Protein AF-A0A6C9EEG1-F1 (afdb_monomer)

Mean predicted aligned error: 14.71 Å

Structure (mmCIF, N/CA/C/O backbone):
data_AF-A0A6C9EEG1-F1
#
_entry.id   AF-A0A6C9EEG1-F1
#
loop_
_atom_site.group_PDB
_atom_site.id
_atom_site.type_symbol
_atom_site.label_atom_id
_atom_site.label_alt_id
_atom_site.label_comp_id
_atom_site.label_asym_id
_atom_site.label_entity_id
_atom_site.label_seq_id
_atom_site.pdbx_PDB_ins_code
_atom_site.Cartn_x
_atom_site.Cartn_y
_atom_site.Cartn_z
_atom_site.occupancy
_atom_site.B_iso_or_equiv
_atom_site.auth_seq_id
_atom_site.auth_comp_id
_atom_site.auth_asym_id
_atom_site.auth_atom_id
_atom_site.pdbx_PDB_model_num
ATOM 1 N N . GLY A 1 1 ? 19.324 -24.627 -8.915 1.00 48.06 1 GLY A N 1
ATOM 2 C CA . GLY A 1 1 ? 18.856 -24.618 -10.309 1.00 48.06 1 GLY A CA 1
ATOM 3 C C . GLY A 1 1 ? 19.760 -23.690 -11.071 1.00 48.06 1 GLY A C 1
ATOM 4 O O . GLY A 1 1 ? 20.098 -22.649 -10.520 1.00 48.06 1 GLY A O 1
ATOM 5 N N . ASP A 1 2 ? 20.178 -24.080 -12.267 1.00 56.97 2 ASP A N 1
ATOM 6 C CA . ASP A 1 2 ? 21.086 -23.274 -13.081 1.00 56.97 2 ASP A CA 1
ATOM 7 C C . ASP A 1 2 ? 20.311 -22.112 -13.708 1.00 56.97 2 ASP A C 1
ATOM 9 O O . ASP A 1 2 ? 19.265 -22.310 -14.328 1.00 56.97 2 ASP A O 1
ATOM 13 N N . VAL A 1 3 ? 20.794 -20.886 -13.501 1.00 61.00 3 VAL A N 1
ATOM 14 C CA . VAL A 1 3 ? 20.185 -19.664 -14.040 1.00 61.00 3 VAL A CA 1
ATOM 15 C C . VAL A 1 3 ? 21.145 -19.066 -15.059 1.00 61.00 3 VAL A C 1
ATOM 17 O O . VAL A 1 3 ? 22.282 -18.742 -14.730 1.00 61.00 3 VAL A O 1
ATOM 20 N N . THR A 1 4 ? 20.682 -18.900 -16.297 1.00 67.94 4 THR A N 1
ATOM 21 C CA . THR A 1 4 ? 21.440 -18.191 -17.337 1.00 67.94 4 THR A CA 1
ATOM 22 C C . THR A 1 4 ? 21.240 -16.688 -17.174 1.00 67.94 4 THR A C 1
ATOM 24 O O . THR A 1 4 ? 20.105 -16.217 -17.110 1.00 67.94 4 THR A O 1
ATOM 27 N N . VAL A 1 5 ? 22.335 -15.927 -17.113 1.00 70.06 5 VAL A N 1
ATOM 28 C CA . VAL A 1 5 ? 22.313 -14.465 -16.948 1.00 70.06 5 VAL A CA 1
ATOM 29 C C . VAL A 1 5 ? 23.005 -13.766 -18.114 1.00 70.06 5 VAL A C 1
ATOM 31 O O . VAL A 1 5 ? 23.957 -14.287 -18.693 1.00 70.06 5 VAL A O 1
ATOM 34 N N . LEU A 1 6 ? 22.543 -12.559 -18.445 1.00 76.50 6 LEU A N 1
ATOM 35 C CA . LEU A 1 6 ? 23.230 -11.675 -19.386 1.00 76.50 6 LEU A CA 1
ATOM 36 C C . LEU A 1 6 ? 24.228 -10.805 -18.630 1.00 76.50 6 LEU A C 1
ATOM 38 O O . LEU A 1 6 ? 23.865 -10.150 -17.653 1.00 76.50 6 LEU A O 1
ATOM 42 N N . LYS A 1 7 ? 25.475 -10.763 -19.106 1.00 74.75 7 LYS A N 1
ATOM 43 C CA . LYS A 1 7 ? 26.508 -9.882 -18.559 1.00 74.75 7 LYS A CA 1
ATOM 44 C C . LYS A 1 7 ? 26.802 -8.745 -19.526 1.00 74.75 7 LYS A C 1
ATOM 46 O O . LYS A 1 7 ? 27.147 -8.984 -20.681 1.00 74.75 7 LYS A O 1
ATOM 51 N N . GLU A 1 8 ? 26.735 -7.514 -19.030 1.00 76.88 8 GLU A N 1
ATOM 52 C CA . GLU A 1 8 ? 27.229 -6.359 -19.775 1.00 76.88 8 GLU A CA 1
ATOM 53 C C . GLU A 1 8 ? 28.758 -6.429 -19.906 1.00 76.88 8 GLU A C 1
ATOM 55 O O . GLU A 1 8 ? 29.488 -6.604 -18.925 1.00 76.88 8 GLU A O 1
ATOM 60 N N . GLN A 1 9 ? 29.245 -6.261 -21.132 1.00 78.88 9 GLN A N 1
ATOM 61 C CA . GLN A 1 9 ? 30.650 -5.991 -21.395 1.00 78.88 9 GLN A CA 1
ATOM 62 C C . GLN A 1 9 ? 30.879 -4.488 -21.201 1.00 78.88 9 GLN A C 1
ATOM 64 O O . GLN A 1 9 ? 30.208 -3.674 -21.831 1.00 78.88 9 GLN A O 1
ATOM 69 N N . SER A 1 10 ? 31.802 -4.113 -20.315 1.00 78.38 10 SER A N 1
ATOM 70 C CA . SER A 1 10 ? 31.932 -2.726 -19.850 1.00 78.38 10 SER A CA 1
ATOM 71 C C . SER A 1 10 ? 32.273 -1.725 -20.959 1.00 78.38 10 SER A C 1
ATOM 73 O O . SER A 1 10 ? 31.684 -0.655 -21.009 1.00 78.38 10 SER A O 1
ATOM 75 N N . THR A 1 11 ? 33.196 -2.049 -21.862 1.00 82.31 11 THR A N 1
ATOM 76 C CA . THR A 1 11 ? 33.670 -1.146 -22.927 1.00 82.31 11 THR A CA 1
ATOM 77 C C . THR A 1 11 ? 32.598 -0.860 -23.987 1.00 82.31 11 THR A C 1
ATOM 79 O O . THR A 1 11 ? 32.262 0.292 -24.236 1.00 82.31 11 THR A O 1
ATOM 82 N N . LEU A 1 12 ? 32.043 -1.906 -24.596 1.00 84.06 12 LEU A N 1
ATOM 83 C CA . LEU A 1 12 ? 30.928 -1.897 -25.536 1.00 84.06 12 LEU A CA 1
ATOM 84 C C . LEU A 1 12 ? 29.688 -1.281 -24.890 1.00 84.06 12 LEU A C 1
ATOM 86 O O . LEU A 1 12 ? 29.019 -0.476 -25.526 1.00 84.06 12 LEU A O 1
ATOM 90 N N . GLY A 1 13 ? 29.420 -1.600 -23.622 1.00 81.44 13 GLY A N 1
ATOM 91 C CA . GLY A 1 13 ? 28.348 -1.003 -22.834 1.00 81.44 13 GLY A CA 1
ATOM 92 C C . GLY A 1 13 ? 28.481 0.516 -22.725 1.00 81.44 13 GLY A C 1
ATOM 93 O O . GLY A 1 13 ? 27.573 1.246 -23.121 1.00 81.44 13 GLY A O 1
ATOM 94 N N . THR A 1 14 ? 29.635 1.015 -22.281 1.00 83.12 14 THR A N 1
ATOM 95 C CA . THR A 1 14 ? 29.915 2.459 -22.182 1.00 83.12 14 THR A CA 1
ATOM 96 C C . THR A 1 14 ? 29.819 3.158 -23.543 1.00 83.12 14 THR A C 1
ATOM 98 O O . THR A 1 14 ? 29.138 4.176 -23.668 1.00 83.12 14 THR A O 1
ATOM 101 N N . LEU A 1 15 ? 30.405 2.572 -24.591 1.00 84.19 15 LEU A N 1
ATOM 102 C CA . LEU A 1 15 ? 30.367 3.132 -25.947 1.00 84.19 15 LEU A CA 1
ATOM 103 C C . LEU A 1 15 ? 28.948 3.138 -26.538 1.00 84.19 15 LEU A C 1
ATOM 105 O O . LEU A 1 15 ? 28.547 4.121 -27.158 1.00 84.19 15 LEU A O 1
ATOM 109 N N . SER A 1 16 ? 28.159 2.084 -26.300 1.00 79.56 16 SER A N 1
ATOM 110 C CA . SER A 1 16 ? 26.757 1.990 -26.741 1.00 79.56 16 SER A CA 1
ATOM 111 C C . SER A 1 16 ? 25.873 3.078 -26.132 1.00 79.56 16 SER A C 1
ATOM 113 O O . SER A 1 16 ? 24.968 3.592 -26.789 1.00 79.56 16 SER A O 1
ATOM 115 N N . LYS A 1 17 ? 26.188 3.483 -24.896 1.00 77.88 17 LYS A N 1
ATOM 116 C CA . LYS A 1 17 ? 25.533 4.572 -24.162 1.00 77.88 17 LYS A CA 1
ATOM 117 C C . LYS A 1 17 ? 26.011 5.961 -24.609 1.00 77.88 17 LYS A C 1
ATOM 119 O O . LYS A 1 17 ? 25.581 6.955 -24.032 1.00 77.88 17 LYS A O 1
ATOM 124 N N . GLY A 1 18 ? 26.893 6.041 -25.610 1.00 76.94 18 GLY A N 1
ATOM 125 C CA . GLY A 1 18 ? 27.447 7.295 -26.119 1.00 76.94 18 GLY A CA 1
ATOM 126 C C . GLY A 1 18 ? 28.472 7.939 -25.183 1.00 76.94 18 GLY A C 1
ATOM 127 O O . GLY A 1 18 ? 28.719 9.136 -25.283 1.00 76.94 18 GLY A O 1
ATOM 128 N N . GLN A 1 19 ? 29.061 7.171 -24.266 1.00 82.00 19 GLN A N 1
ATOM 129 C CA . GLN A 1 19 ? 30.043 7.665 -23.305 1.00 82.00 19 GLN A CA 1
ATOM 130 C C . GLN A 1 19 ? 31.458 7.278 -23.740 1.00 82.00 19 GLN A C 1
ATOM 132 O O . GLN A 1 19 ? 31.675 6.205 -24.307 1.00 82.00 19 GLN A O 1
ATOM 137 N N . ALA A 1 20 ? 32.428 8.149 -23.462 1.00 84.69 20 ALA A N 1
ATOM 138 C CA . ALA A 1 20 ? 33.836 7.803 -23.596 1.00 84.69 20 ALA A CA 1
ATOM 139 C C . ALA A 1 20 ? 34.237 6.815 -22.490 1.00 84.69 20 ALA A C 1
ATOM 141 O O . ALA A 1 20 ? 33.792 6.909 -21.346 1.00 84.69 20 ALA A O 1
ATOM 142 N N . THR A 1 21 ? 35.093 5.864 -22.835 1.00 86.12 21 THR A N 1
ATOM 143 C CA . THR A 1 21 ? 35.616 4.828 -21.940 1.00 86.12 21 THR A CA 1
ATOM 144 C C . THR A 1 21 ? 36.606 5.379 -20.912 1.00 86.12 21 THR A C 1
ATOM 146 O O . THR A 1 21 ? 36.809 4.759 -19.871 1.00 86.12 21 THR A O 1
ATOM 149 N N . SER A 1 22 ? 37.192 6.550 -21.180 1.00 83.81 22 SER A N 1
ATOM 150 C CA . SER A 1 22 ? 38.060 7.305 -20.274 1.00 83.81 22 SER A CA 1
ATOM 151 C C . SER A 1 22 ? 37.981 8.804 -20.584 1.00 83.81 22 SER A C 1
ATOM 153 O O . SER A 1 22 ? 37.707 9.191 -21.721 1.00 83.81 22 SER A O 1
ATOM 155 N N . THR A 1 23 ? 38.279 9.654 -19.598 1.00 79.31 23 THR A N 1
ATOM 156 C CA . THR A 1 23 ? 38.440 11.109 -19.782 1.00 79.31 23 THR A CA 1
ATOM 157 C C . THR A 1 23 ? 39.601 11.467 -20.708 1.00 79.31 23 THR A C 1
ATOM 159 O O . THR A 1 23 ? 39.582 12.524 -21.332 1.00 79.31 23 THR A O 1
ATOM 162 N N . ASP A 1 24 ? 40.580 10.570 -20.839 1.00 82.19 24 ASP A N 1
ATOM 163 C CA . ASP A 1 24 ? 41.767 10.768 -21.677 1.00 82.19 24 ASP A CA 1
ATOM 164 C C . ASP A 1 24 ? 41.563 10.277 -23.120 1.00 82.19 24 ASP A C 1
ATOM 166 O O . ASP A 1 24 ? 42.405 10.500 -23.992 1.00 82.19 24 ASP A O 1
ATOM 170 N N . ALA A 1 25 ? 40.438 9.611 -23.405 1.00 83.38 25 ALA A N 1
ATOM 171 C CA . ALA A 1 25 ? 40.124 9.079 -24.726 1.00 83.38 25 ALA A CA 1
ATOM 172 C C . ALA A 1 25 ? 39.606 10.191 -25.655 1.00 83.38 25 ALA A C 1
ATOM 174 O O . ALA A 1 25 ? 38.433 10.232 -26.017 1.00 83.38 25 ALA A O 1
ATOM 175 N N . GLN A 1 26 ? 40.494 11.101 -26.067 1.00 79.31 26 GLN A N 1
ATOM 176 C CA . GLN A 1 26 ? 40.147 12.275 -26.883 1.00 79.31 26 GLN A CA 1
ATOM 177 C C . GLN A 1 26 ? 39.413 11.916 -28.183 1.00 79.31 26 GLN A C 1
ATOM 179 O O . GLN A 1 26 ? 38.508 12.639 -28.596 1.00 79.31 26 GLN A O 1
ATOM 184 N N . ALA A 1 27 ? 39.742 10.778 -28.801 1.00 81.25 27 ALA A N 1
ATOM 185 C CA . ALA A 1 27 ? 39.050 10.291 -29.993 1.00 81.25 27 ALA A CA 1
ATOM 186 C C . ALA A 1 27 ? 37.565 9.969 -29.720 1.00 81.25 27 ALA A C 1
ATOM 188 O O . ALA A 1 27 ? 36.721 10.182 -30.582 1.00 81.25 27 ALA A O 1
ATOM 189 N N . GLU A 1 28 ? 37.221 9.539 -28.505 1.00 88.44 28 GLU A N 1
ATOM 190 C CA . GLU A 1 28 ? 35.863 9.156 -28.090 1.00 88.44 28 GLU A CA 1
ATOM 191 C C . GLU A 1 28 ? 35.005 10.365 -27.655 1.00 88.44 28 GLU A C 1
ATOM 193 O O . GLU A 1 28 ? 33.835 10.217 -27.295 1.00 88.44 28 GLU A O 1
ATOM 198 N N . SER A 1 29 ? 35.549 11.586 -27.732 1.00 82.81 29 SER A N 1
ATOM 199 C CA . SER A 1 29 ? 34.781 12.821 -27.512 1.00 82.81 29 SER A CA 1
ATOM 200 C C . SER A 1 29 ? 33.780 13.113 -28.639 1.00 82.81 29 SER A C 1
ATOM 202 O O . SER A 1 29 ? 32.790 13.807 -28.420 1.00 82.81 29 SER A O 1
ATOM 204 N N . SER A 1 30 ? 34.002 12.541 -29.826 1.00 87.75 30 SER A N 1
ATOM 205 C CA . SER A 1 30 ? 33.125 12.673 -30.994 1.00 87.75 30 SER A CA 1
ATOM 206 C C . SER A 1 30 ? 32.317 11.402 -31.250 1.00 87.75 30 SER A C 1
ATOM 208 O O . SER A 1 30 ? 32.790 10.295 -30.988 1.00 87.75 30 SER A O 1
ATOM 210 N N . ASP A 1 31 ? 31.124 11.551 -31.824 1.00 86.25 31 ASP A N 1
ATOM 211 C CA . ASP A 1 31 ? 30.255 10.436 -32.227 1.00 86.25 31 ASP A CA 1
ATOM 212 C C . ASP A 1 31 ? 30.987 9.477 -33.173 1.00 86.25 31 ASP A C 1
ATOM 214 O O . ASP A 1 31 ? 31.052 8.274 -32.922 1.00 86.25 31 ASP A O 1
ATOM 218 N N . ALA A 1 32 ? 31.634 10.020 -34.207 1.00 87.00 32 ALA A N 1
ATOM 219 C CA . ALA A 1 32 ? 32.394 9.238 -35.178 1.00 87.00 32 ALA A CA 1
ATOM 220 C C . ALA A 1 32 ? 33.520 8.424 -34.521 1.00 87.00 32 ALA A C 1
ATOM 222 O O . ALA A 1 32 ? 33.725 7.255 -34.850 1.00 87.00 32 ALA A O 1
ATOM 223 N N . GLY A 1 33 ? 34.235 9.013 -33.560 1.00 88.25 33 GLY A N 1
ATOM 224 C CA . GLY A 1 33 ? 35.294 8.305 -32.852 1.00 88.25 33 GLY A CA 1
ATOM 225 C C . GLY A 1 33 ? 34.772 7.258 -31.866 1.00 88.25 33 GLY A C 1
ATOM 226 O O . GLY A 1 33 ? 35.360 6.179 -31.775 1.00 88.25 33 GLY A O 1
ATOM 227 N N . ARG A 1 34 ? 33.629 7.497 -31.203 1.00 90.44 34 ARG A N 1
ATOM 228 C CA . ARG A 1 34 ? 32.952 6.457 -30.403 1.00 90.44 34 ARG A CA 1
ATOM 229 C C . ARG A 1 34 ? 32.477 5.298 -31.267 1.00 90.44 34 ARG A C 1
ATOM 231 O O . ARG A 1 34 ? 32.647 4.148 -30.869 1.00 90.44 34 ARG A O 1
ATOM 238 N N . LEU A 1 35 ? 31.932 5.579 -32.449 1.00 89.94 35 LEU A N 1
ATOM 239 C CA . LEU A 1 35 ? 31.487 4.555 -33.392 1.00 89.94 35 LEU A CA 1
ATOM 240 C C . LEU A 1 35 ? 32.670 3.721 -33.890 1.00 89.94 35 LEU A C 1
ATOM 242 O O . LEU A 1 35 ? 32.630 2.494 -33.821 1.00 89.94 35 LEU A O 1
ATOM 246 N N . ALA A 1 36 ? 33.757 4.373 -34.309 1.00 89.62 36 ALA A N 1
ATOM 247 C CA . ALA A 1 36 ? 34.977 3.691 -34.731 1.00 89.62 36 ALA A CA 1
ATOM 248 C C . ALA A 1 36 ? 35.542 2.802 -33.613 1.00 89.62 36 ALA A C 1
ATOM 250 O O . ALA A 1 36 ? 35.925 1.656 -33.858 1.00 89.62 36 ALA A O 1
ATOM 251 N N . ARG A 1 37 ? 35.539 3.293 -32.368 1.00 91.12 37 ARG A N 1
ATOM 252 C CA . ARG A 1 37 ? 35.958 2.511 -31.203 1.00 91.12 37 ARG A CA 1
ATOM 253 C C . ARG A 1 37 ? 35.038 1.320 -30.944 1.00 91.12 37 ARG A C 1
ATOM 255 O O . ARG A 1 37 ? 35.542 0.233 -30.675 1.00 91.12 37 ARG A O 1
ATOM 262 N N . LEU A 1 38 ? 33.722 1.507 -31.031 1.00 89.75 38 LEU A N 1
ATOM 263 C CA . LEU A 1 38 ? 32.724 0.453 -30.835 1.00 89.75 38 LEU A CA 1
ATOM 264 C C . LEU A 1 38 ? 32.914 -0.676 -31.856 1.00 89.75 38 LEU A C 1
ATOM 266 O O . LEU A 1 38 ? 33.016 -1.845 -31.480 1.00 89.75 38 LEU A O 1
ATOM 270 N N . VAL A 1 39 ? 33.039 -0.317 -33.134 1.00 90.31 39 VAL A N 1
ATOM 271 C CA . VAL A 1 39 ? 33.289 -1.249 -34.241 1.00 90.31 39 VAL A CA 1
ATOM 272 C C . VAL A 1 39 ? 34.624 -1.974 -34.041 1.00 90.31 39 VAL A C 1
ATOM 274 O O . VAL A 1 39 ? 34.662 -3.204 -34.096 1.00 90.31 39 VAL A O 1
ATOM 277 N N . ALA A 1 40 ? 35.701 -1.258 -33.705 1.00 89.19 40 ALA A N 1
ATOM 278 C CA . ALA A 1 40 ? 37.008 -1.861 -33.433 1.00 89.19 40 ALA A CA 1
ATOM 279 C C . ALA A 1 40 ? 36.983 -2.823 -32.233 1.00 89.19 40 ALA A C 1
ATOM 281 O O . ALA A 1 40 ? 37.564 -3.906 -32.289 1.00 89.19 40 ALA A O 1
ATOM 282 N N . GLN A 1 41 ? 36.280 -2.461 -31.157 1.00 89.19 41 GLN A N 1
ATOM 283 C CA . GLN A 1 41 ? 36.145 -3.318 -29.983 1.00 89.19 41 GLN A CA 1
ATOM 284 C C . GLN A 1 41 ? 35.347 -4.586 -30.312 1.00 89.19 41 GLN A C 1
ATOM 286 O O . GLN A 1 41 ? 35.714 -5.664 -29.850 1.00 89.19 41 GLN A O 1
ATOM 291 N N . SER A 1 42 ? 34.302 -4.490 -31.143 1.00 87.31 42 SER A N 1
ATOM 292 C CA . SER A 1 42 ? 33.559 -5.664 -31.623 1.00 87.31 42 SER A CA 1
ATOM 293 C C . SER A 1 42 ? 34.443 -6.616 -32.446 1.00 87.31 42 SER A C 1
ATOM 295 O O . SER A 1 42 ? 34.364 -7.831 -32.274 1.00 87.31 42 SER A O 1
ATOM 297 N N . ALA A 1 43 ? 35.349 -6.072 -33.269 1.00 87.06 43 ALA A N 1
ATOM 298 C CA . ALA A 1 43 ? 36.307 -6.857 -34.047 1.00 87.06 43 ALA A CA 1
ATOM 299 C C . ALA A 1 43 ? 37.326 -7.561 -33.141 1.00 87.06 43 ALA A C 1
ATOM 301 O O . ALA A 1 43 ? 37.607 -8.745 -33.313 1.00 87.06 43 ALA A O 1
ATOM 302 N N . PHE A 1 44 ? 37.836 -6.853 -32.131 1.00 85.94 44 PHE A N 1
ATOM 303 C CA . PHE A 1 44 ? 38.737 -7.426 -31.134 1.00 85.94 44 PHE A CA 1
ATOM 304 C C . PHE A 1 44 ? 38.085 -8.606 -30.394 1.00 85.94 44 PHE A C 1
ATOM 306 O O . PHE A 1 44 ? 38.712 -9.650 -30.224 1.00 85.94 44 PHE A O 1
ATOM 313 N N . TYR A 1 45 ? 36.797 -8.487 -30.055 1.00 79.06 45 TYR A N 1
ATOM 314 C CA . TYR A 1 45 ? 36.025 -9.566 -29.430 1.00 79.06 45 TYR A CA 1
ATOM 315 C C . TYR A 1 45 ? 35.956 -10.850 -30.261 1.00 79.06 45 TYR A C 1
ATOM 317 O O . TYR A 1 45 ? 35.939 -11.940 -29.680 1.00 79.06 45 TYR A O 1
ATOM 325 N N . GLN A 1 46 ? 35.934 -10.725 -31.590 1.00 78.94 46 GLN A N 1
ATOM 326 C CA . GLN A 1 46 ? 36.011 -11.857 -32.510 1.00 78.94 46 GLN A CA 1
ATOM 327 C C . GLN A 1 46 ? 37.437 -12.428 -32.587 1.00 78.94 46 GLN A C 1
ATOM 329 O O . GLN A 1 46 ? 37.618 -13.643 -32.636 1.00 78.94 46 GLN A O 1
ATOM 334 N N . MET A 1 47 ? 38.458 -11.565 -32.579 1.00 81.69 47 MET A N 1
ATOM 335 C CA . MET A 1 47 ? 39.863 -11.975 -32.708 1.00 81.69 47 MET A CA 1
ATOM 336 C C . MET A 1 47 ? 40.403 -12.722 -31.484 1.00 81.69 47 MET A C 1
ATOM 338 O O . MET A 1 47 ? 41.261 -13.586 -31.642 1.00 81.69 47 MET A O 1
ATOM 342 N N . GLU A 1 48 ? 39.914 -12.430 -30.276 1.00 79.06 48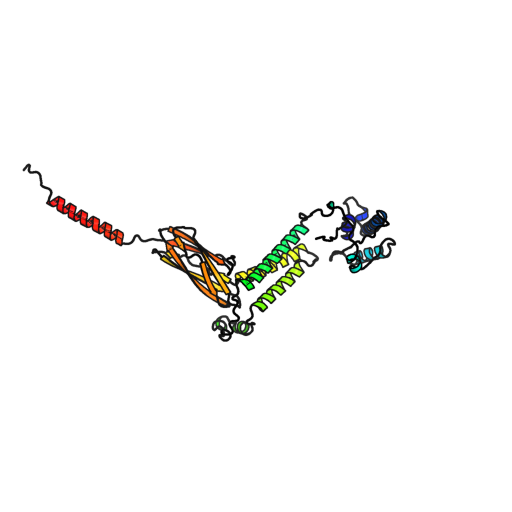 GLU A N 1
ATOM 343 C CA . GLU A 1 48 ? 40.376 -13.110 -29.056 1.00 79.06 48 GLU A CA 1
ATOM 344 C C . GLU A 1 48 ? 40.066 -14.616 -29.043 1.00 79.06 48 GLU A C 1
ATOM 346 O O . GLU A 1 48 ? 40.815 -15.391 -28.449 1.00 79.06 48 GLU A O 1
ATOM 351 N N . GLN A 1 49 ? 38.963 -15.044 -29.668 1.00 71.31 49 GLN A N 1
ATOM 352 C CA . GLN A 1 49 ? 38.548 -16.451 -29.729 1.00 71.31 49 GLN A CA 1
ATOM 353 C C . GLN A 1 49 ? 37.794 -16.749 -31.039 1.00 71.31 49 GLN A C 1
ATOM 355 O O . GLN A 1 49 ? 36.572 -16.899 -31.027 1.00 71.31 49 GLN A O 1
ATOM 360 N N . PRO A 1 50 ? 38.504 -16.892 -32.171 1.00 71.00 50 PRO A N 1
ATOM 361 C CA . PRO A 1 50 ? 37.886 -16.974 -33.499 1.00 71.00 50 PRO A CA 1
ATOM 362 C C . PRO A 1 50 ? 37.026 -18.229 -33.726 1.00 71.00 50 PRO A C 1
ATOM 364 O O . PRO A 1 50 ? 36.236 -18.261 -34.666 1.00 71.00 50 PRO A O 1
ATOM 367 N N . TYR A 1 51 ? 37.163 -19.254 -32.879 1.00 74.06 51 TYR A N 1
ATOM 368 C CA . TYR A 1 51 ? 36.442 -20.528 -32.991 1.00 74.06 51 TYR A CA 1
ATOM 369 C C . TYR A 1 51 ? 35.270 -20.670 -32.010 1.00 74.06 51 TYR A C 1
ATOM 371 O O . TYR A 1 51 ? 34.640 -21.724 -31.965 1.00 74.06 51 TYR A O 1
ATOM 379 N N . THR A 1 52 ? 34.969 -19.628 -31.230 1.00 73.81 52 THR A N 1
ATOM 380 C CA . THR A 1 52 ? 33.867 -19.638 -30.265 1.00 73.81 52 THR A CA 1
ATOM 381 C C . THR A 1 52 ? 32.750 -18.722 -30.747 1.00 73.81 52 THR A C 1
ATOM 383 O O . THR A 1 52 ? 32.946 -17.516 -30.880 1.00 73.81 52 THR A O 1
ATOM 386 N N . SER A 1 53 ? 31.548 -19.264 -30.954 1.00 75.06 53 SER A N 1
ATOM 387 C CA . SER A 1 53 ? 30.365 -18.445 -31.230 1.00 75.06 53 SER A CA 1
ATOM 388 C C . SER A 1 53 ? 29.967 -17.651 -29.985 1.00 75.06 53 SER A C 1
ATOM 390 O O . SER A 1 53 ? 29.676 -18.226 -28.937 1.00 75.06 53 SER A O 1
ATOM 392 N N . ARG A 1 54 ? 29.952 -16.319 -30.096 1.00 79.50 54 ARG A N 1
ATOM 393 C CA . ARG A 1 54 ? 29.561 -15.398 -29.023 1.00 79.50 54 ARG A CA 1
ATOM 394 C C . ARG A 1 54 ? 28.360 -14.580 -29.470 1.00 79.50 54 ARG A C 1
ATOM 396 O O . ARG A 1 54 ? 28.375 -13.990 -30.546 1.00 79.50 54 ARG A O 1
ATOM 403 N N . TYR A 1 55 ? 27.343 -14.519 -28.620 1.00 84.25 55 TYR A N 1
ATOM 404 C CA . TYR A 1 55 ? 26.151 -13.712 -28.857 1.00 84.25 55 TYR A CA 1
ATOM 405 C C . TYR A 1 55 ? 26.232 -12.444 -28.010 1.00 84.25 55 TYR A C 1
ATOM 407 O O . TYR A 1 55 ? 26.404 -12.514 -26.793 1.00 84.25 55 TYR A O 1
ATOM 415 N N . LEU A 1 56 ? 26.125 -11.285 -28.659 1.00 82.94 56 LEU A N 1
ATOM 416 C CA . LEU A 1 56 ? 26.102 -9.981 -28.004 1.00 82.94 56 LEU A CA 1
ATOM 417 C C . LEU A 1 56 ? 24.703 -9.383 -28.141 1.00 82.94 56 LEU A C 1
ATOM 419 O O . LEU A 1 56 ? 24.188 -9.257 -29.249 1.00 82.94 56 LEU A O 1
ATOM 423 N N . LEU A 1 57 ? 24.109 -8.984 -27.015 1.00 86.31 57 LEU A N 1
ATOM 424 C CA . LEU A 1 57 ? 22.897 -8.170 -27.006 1.00 86.31 57 LEU A CA 1
ATOM 425 C C . LEU A 1 57 ? 23.286 -6.707 -26.823 1.00 86.31 57 LEU A C 1
ATOM 427 O O . LEU A 1 57 ? 23.775 -6.323 -25.760 1.00 86.31 57 LEU A O 1
ATOM 431 N N . MET A 1 58 ? 23.036 -5.888 -27.841 1.00 84.81 58 MET A N 1
ATOM 432 C CA . MET A 1 58 ? 23.122 -4.437 -27.725 1.00 84.81 58 MET A CA 1
ATOM 433 C C . MET A 1 58 ? 21.728 -3.872 -27.459 1.00 84.81 58 MET A C 1
ATOM 435 O O . MET A 1 58 ? 20.765 -4.232 -28.132 1.00 84.81 58 MET A O 1
ATOM 439 N N . THR A 1 59 ? 21.619 -2.980 -26.478 1.00 82.88 59 THR A N 1
ATOM 440 C CA . THR A 1 59 ? 20.381 -2.243 -26.202 1.00 82.88 59 THR A CA 1
ATOM 441 C C . THR A 1 59 ? 20.672 -0.752 -26.251 1.00 82.88 59 THR A C 1
ATOM 443 O O . THR A 1 59 ? 21.717 -0.305 -25.781 1.00 82.88 59 THR A O 1
ATOM 446 N N . PHE A 1 60 ? 19.753 0.015 -26.831 1.00 79.81 60 PHE A N 1
ATOM 447 C CA . PHE A 1 60 ? 19.820 1.472 -26.838 1.00 79.81 60 PHE A CA 1
ATOM 448 C C . PHE A 1 60 ? 18.918 2.037 -25.742 1.00 79.81 60 PHE A C 1
ATOM 450 O O . PHE A 1 60 ? 17.888 1.450 -25.397 1.00 79.81 60 PHE A O 1
ATOM 457 N N . SER A 1 61 ? 19.294 3.191 -25.190 1.00 73.12 61 SER A N 1
ATOM 458 C CA . SER A 1 61 ? 18.403 3.924 -24.292 1.00 73.12 61 SER A CA 1
ATOM 459 C C . SER A 1 61 ? 17.218 4.475 -25.086 1.00 73.12 61 SER A C 1
ATOM 461 O O . SER A 1 61 ? 17.351 4.821 -26.257 1.00 73.12 61 SER A O 1
ATOM 463 N N . ARG A 1 62 ? 16.063 4.661 -24.435 1.00 69.75 62 ARG A N 1
ATOM 464 C CA . ARG A 1 62 ? 14.926 5.376 -25.049 1.00 69.75 62 ARG A CA 1
ATOM 465 C C . ARG A 1 62 ? 15.242 6.831 -25.392 1.00 69.75 62 ARG A C 1
ATOM 467 O O . ARG A 1 62 ? 14.520 7.447 -26.163 1.00 69.75 62 ARG A O 1
ATOM 474 N N . THR A 1 63 ? 16.284 7.379 -24.777 1.00 72.00 63 THR A N 1
ATOM 475 C CA . THR A 1 63 ? 16.765 8.746 -24.997 1.00 72.00 63 THR A CA 1
ATOM 476 C C . THR A 1 63 ? 17.859 8.825 -26.059 1.00 72.00 63 THR A C 1
ATOM 478 O O . THR A 1 63 ? 18.362 9.913 -26.312 1.00 72.00 63 THR A O 1
ATOM 481 N N . THR A 1 64 ? 18.286 7.694 -26.627 1.00 80.44 64 THR A N 1
ATOM 482 C CA . THR A 1 64 ? 19.311 7.669 -27.671 1.00 80.44 64 THR A CA 1
ATOM 483 C C . THR A 1 64 ? 18.750 8.264 -28.963 1.00 80.44 64 THR A C 1
ATOM 485 O O . THR A 1 64 ? 17.642 7.923 -29.374 1.00 80.44 64 THR A O 1
ATOM 488 N N . GLU A 1 65 ? 19.512 9.147 -29.609 1.00 84.00 65 GLU A N 1
ATOM 489 C CA . GLU A 1 65 ? 19.093 9.772 -30.864 1.00 84.00 65 GLU A CA 1
ATOM 490 C C . GLU A 1 65 ? 18.948 8.739 -31.989 1.00 84.00 65 GLU A C 1
ATOM 492 O O . GLU A 1 65 ? 19.802 7.869 -32.167 1.00 84.00 65 GLU A O 1
ATOM 497 N N . ALA A 1 66 ? 17.883 8.859 -32.787 1.00 87.12 66 ALA A N 1
ATOM 498 C CA . ALA A 1 66 ? 17.635 7.955 -33.910 1.00 87.12 66 ALA A CA 1
ATOM 499 C C . ALA A 1 66 ? 18.776 7.982 -34.946 1.00 87.12 66 ALA A C 1
ATOM 501 O O . ALA A 1 66 ? 19.135 6.943 -35.488 1.00 87.12 66 ALA A O 1
ATOM 502 N N . SER A 1 67 ? 19.389 9.151 -35.158 1.00 87.31 67 SER A N 1
ATOM 503 C CA . SER A 1 67 ? 20.568 9.351 -36.014 1.00 87.31 67 SER A CA 1
ATOM 504 C C . SER A 1 67 ? 21.782 8.541 -35.553 1.00 87.31 67 SER A C 1
ATOM 506 O O . SER A 1 67 ? 22.531 8.026 -36.380 1.00 87.31 67 SER A O 1
ATOM 508 N N . TRP A 1 68 ? 21.991 8.422 -34.241 1.00 85.69 68 TRP A N 1
ATOM 509 C CA . TRP A 1 68 ? 23.070 7.619 -33.670 1.00 85.69 68 TRP A CA 1
ATOM 510 C C . TRP A 1 68 ? 22.795 6.123 -33.825 1.00 85.69 68 TRP A C 1
ATOM 512 O O . TRP A 1 68 ? 23.691 5.366 -34.196 1.00 85.69 68 TRP A O 1
ATOM 522 N N . ILE A 1 69 ? 21.550 5.698 -33.583 1.00 88.44 69 ILE A N 1
ATOM 523 C CA . ILE A 1 69 ? 21.133 4.300 -33.769 1.00 88.44 69 ILE A CA 1
ATOM 524 C C . ILE A 1 69 ? 21.364 3.876 -35.222 1.00 88.44 69 ILE A C 1
ATOM 526 O O . ILE A 1 69 ? 21.967 2.833 -35.460 1.00 88.44 69 ILE A O 1
ATOM 530 N N . ASP A 1 70 ? 20.949 4.704 -36.179 1.00 89.31 70 ASP A N 1
ATOM 531 C CA . ASP A 1 70 ? 21.113 4.441 -37.610 1.00 89.31 70 ASP A CA 1
ATOM 532 C C . ASP A 1 70 ? 22.591 4.306 -38.019 1.00 89.31 70 ASP A C 1
ATOM 534 O O . ASP A 1 70 ? 22.967 3.361 -38.714 1.00 89.31 70 ASP A O 1
ATOM 538 N N . GLN A 1 71 ? 23.465 5.180 -37.503 1.00 90.25 71 GLN A N 1
ATOM 539 C CA . GLN A 1 71 ? 24.914 5.101 -37.730 1.00 90.25 71 GLN A CA 1
ATOM 540 C C . GLN A 1 71 ? 25.530 3.810 -37.179 1.00 90.25 71 GLN A C 1
ATOM 542 O O . GLN A 1 71 ? 26.348 3.178 -37.850 1.00 90.25 71 GLN A O 1
ATOM 547 N N . VAL A 1 72 ? 25.142 3.405 -35.966 1.00 89.62 72 VAL A N 1
ATOM 548 C CA . VAL A 1 72 ? 25.619 2.159 -35.350 1.00 89.62 72 VAL A CA 1
ATOM 549 C C . VAL A 1 72 ? 25.151 0.946 -36.148 1.00 89.62 72 VAL A C 1
ATOM 551 O O . VAL A 1 72 ? 25.966 0.082 -36.470 1.00 89.62 72 VAL A O 1
ATOM 554 N N . MET A 1 73 ? 23.861 0.891 -36.488 1.00 91.00 73 MET A N 1
ATOM 555 C CA . MET A 1 73 ? 23.289 -0.221 -37.249 1.00 91.00 73 MET A CA 1
ATOM 556 C C . MET A 1 73 ? 23.937 -0.334 -38.630 1.00 91.00 73 MET A C 1
ATOM 558 O O . MET A 1 73 ? 24.408 -1.412 -38.985 1.00 91.00 73 MET A O 1
ATOM 562 N N . SER A 1 74 ? 24.091 0.785 -39.342 1.00 92.12 74 SER A N 1
ATOM 563 C CA . SER A 1 74 ? 24.776 0.832 -40.639 1.00 92.12 74 SER A CA 1
ATOM 564 C C . SER A 1 74 ? 26.221 0.328 -40.557 1.00 92.12 74 SER A C 1
ATOM 566 O O . SER A 1 74 ? 26.678 -0.417 -41.423 1.00 92.12 74 SER A O 1
ATOM 568 N N . ALA A 1 75 ? 26.959 0.705 -39.508 1.00 90.94 75 ALA A N 1
ATOM 569 C CA . ALA A 1 75 ? 28.333 0.251 -39.319 1.00 90.94 75 ALA A CA 1
ATOM 570 C C . ALA A 1 75 ? 28.417 -1.252 -39.006 1.00 90.94 75 ALA A C 1
ATOM 572 O O . ALA A 1 75 ? 29.349 -1.923 -39.450 1.00 90.94 75 ALA A O 1
ATOM 573 N N . PHE A 1 76 ? 27.453 -1.791 -38.258 1.00 91.06 76 PHE A N 1
ATOM 574 C CA . PHE A 1 76 ? 27.393 -3.218 -37.940 1.00 91.06 76 PHE A CA 1
ATOM 575 C C . PHE A 1 76 ? 26.946 -4.073 -39.123 1.00 91.06 76 PHE A C 1
ATOM 577 O O . PHE A 1 76 ? 27.481 -5.163 -39.299 1.00 91.06 76 PHE A O 1
ATOM 584 N N . GLU A 1 77 ? 26.046 -3.576 -39.969 1.00 90.69 77 GLU A N 1
ATOM 585 C CA . GLU A 1 77 ? 25.664 -4.245 -41.219 1.00 90.69 77 GLU A CA 1
ATOM 586 C C . GLU A 1 77 ? 26.840 -4.366 -42.199 1.00 90.69 77 GLU A C 1
ATOM 588 O O . GLU A 1 77 ? 26.951 -5.352 -42.925 1.00 90.69 77 GLU A O 1
ATOM 593 N N . GLN A 1 78 ? 27.752 -3.390 -42.201 1.00 91.38 78 GLN A N 1
ATOM 594 C CA . GLN A 1 78 ? 28.951 -3.402 -43.046 1.00 91.38 78 GLN A CA 1
ATOM 595 C C . GLN A 1 78 ? 30.109 -4.227 -42.455 1.00 91.38 78 GLN A C 1
ATOM 597 O O . GLN A 1 78 ? 31.087 -4.521 -43.151 1.00 91.38 78 GLN A O 1
ATOM 602 N N . ALA A 1 79 ? 30.036 -4.603 -41.178 1.00 90.81 79 ALA A N 1
ATOM 603 C CA . ALA A 1 79 ? 31.101 -5.320 -40.491 1.00 90.81 79 ALA A CA 1
ATOM 604 C C . ALA A 1 79 ? 31.079 -6.818 -40.836 1.00 90.81 79 ALA A C 1
ATOM 606 O O . ALA A 1 79 ? 30.280 -7.584 -40.310 1.00 90.81 79 ALA A O 1
ATOM 607 N N . SER A 1 80 ? 32.027 -7.264 -41.665 1.00 89.88 80 SER A N 1
ATOM 608 C CA . SER A 1 80 ? 32.137 -8.671 -42.112 1.00 89.88 80 SER A CA 1
ATOM 609 C C . SER A 1 80 ? 32.326 -9.719 -41.000 1.00 89.88 80 SER A C 1
ATOM 611 O O . SER A 1 80 ? 32.166 -10.912 -41.250 1.00 89.88 80 SER A O 1
ATOM 613 N N . TRP A 1 81 ? 32.680 -9.299 -39.784 1.00 88.50 81 TRP A N 1
ATOM 614 C CA . TRP A 1 81 ? 32.877 -10.170 -38.620 1.00 88.50 81 TRP A CA 1
ATOM 615 C C . TRP A 1 81 ? 31.669 -10.218 -37.670 1.00 88.50 81 TRP A C 1
ATOM 617 O O . TRP A 1 81 ? 31.733 -10.917 -36.660 1.00 88.50 81 TRP A O 1
ATOM 627 N N . LEU A 1 82 ? 30.589 -9.481 -37.956 1.00 89.00 82 LEU A N 1
ATOM 628 C CA . LEU A 1 82 ? 29.347 -9.492 -37.179 1.00 89.00 82 LEU A CA 1
ATOM 629 C C . LEU A 1 82 ? 28.215 -10.132 -37.985 1.00 89.00 82 LEU A C 1
ATOM 631 O O . LEU A 1 82 ? 28.148 -10.013 -39.203 1.00 89.00 82 LEU A O 1
ATOM 635 N N . ASN A 1 83 ? 27.297 -10.797 -37.283 1.00 89.19 83 ASN A N 1
ATOM 636 C CA . ASN A 1 83 ? 26.065 -11.314 -37.866 1.00 89.19 83 ASN A CA 1
ATOM 637 C C . ASN A 1 83 ? 24.873 -10.844 -37.025 1.00 89.19 83 ASN A C 1
ATOM 639 O O . ASN A 1 83 ? 24.741 -11.230 -35.861 1.00 89.19 83 ASN A O 1
ATOM 643 N N . LEU A 1 84 ? 24.027 -9.994 -37.607 1.00 89.50 84 LEU A N 1
ATOM 644 C CA . LEU A 1 84 ? 22.818 -9.496 -36.959 1.00 89.50 84 LEU A CA 1
ATOM 645 C C . LEU A 1 84 ? 21.724 -10.568 -37.038 1.00 89.50 84 LEU A C 1
ATOM 647 O O . LEU A 1 84 ? 21.330 -10.998 -38.118 1.00 89.50 84 LEU A O 1
ATOM 651 N N . THR A 1 85 ? 21.223 -10.998 -35.882 1.00 89.81 85 THR A N 1
ATOM 652 C CA . THR A 1 85 ? 20.183 -12.030 -35.762 1.00 89.81 85 THR A CA 1
ATOM 653 C C . THR A 1 85 ? 19.107 -11.605 -34.764 1.00 89.81 85 THR A C 1
ATOM 655 O O . THR A 1 85 ? 19.290 -10.667 -33.989 1.00 89.81 85 THR A O 1
ATOM 658 N N . ASP A 1 86 ? 17.975 -12.308 -34.766 1.00 88.06 86 ASP A N 1
ATOM 659 C CA . ASP A 1 86 ? 16.895 -12.089 -33.811 1.00 88.06 86 ASP A CA 1
ATOM 660 C C . ASP A 1 86 ? 17.223 -12.576 -32.380 1.00 88.06 86 ASP A C 1
ATOM 662 O O . ASP A 1 86 ? 18.128 -13.384 -32.132 1.00 88.06 86 ASP A O 1
ATOM 666 N N . LEU A 1 87 ? 16.431 -12.090 -31.418 1.00 86.44 87 LEU A N 1
ATOM 667 C CA . LEU A 1 87 ? 16.533 -12.463 -30.004 1.00 86.44 87 LEU A CA 1
ATOM 668 C C . LEU A 1 87 ? 16.190 -13.945 -29.757 1.00 86.44 87 LEU A C 1
ATOM 670 O O . LEU A 1 87 ? 16.627 -14.523 -28.764 1.00 86.44 87 LEU A O 1
ATOM 674 N N . LYS A 1 88 ? 15.425 -14.583 -30.651 1.00 86.81 88 LYS A N 1
ATOM 675 C CA . LYS A 1 88 ? 15.015 -15.989 -30.527 1.00 86.81 88 LYS A CA 1
ATOM 676 C C . LYS A 1 88 ? 16.191 -16.931 -30.782 1.00 86.81 88 LYS A C 1
ATOM 678 O O . LYS A 1 88 ? 16.286 -17.959 -30.115 1.00 86.81 88 LYS A O 1
ATOM 683 N N . THR A 1 89 ? 17.084 -16.584 -31.703 1.00 86.62 89 THR A N 1
ATOM 684 C CA . THR A 1 89 ? 18.351 -17.282 -31.938 1.00 86.62 89 THR A CA 1
ATOM 685 C C . THR A 1 89 ? 19.262 -17.144 -30.725 1.00 86.62 89 THR A C 1
ATOM 687 O O . THR A 1 89 ? 19.785 -18.147 -30.249 1.00 86.62 89 THR A O 1
ATOM 690 N N . MET A 1 90 ? 19.372 -15.941 -30.150 1.00 83.94 90 MET A N 1
ATOM 691 C CA . MET A 1 90 ? 20.149 -15.722 -28.925 1.00 83.94 90 MET A CA 1
ATOM 692 C C . MET A 1 90 ? 19.595 -16.505 -27.726 1.00 83.94 90 MET A C 1
ATOM 694 O O . MET A 1 90 ? 20.365 -17.090 -26.974 1.00 83.94 90 MET A O 1
ATOM 698 N N . ALA A 1 91 ? 18.272 -16.575 -27.559 1.00 83.00 91 ALA A N 1
ATOM 699 C CA . ALA A 1 91 ? 17.644 -17.324 -26.466 1.00 83.00 91 ALA A CA 1
ATOM 700 C C . ALA A 1 91 ? 17.868 -18.848 -26.548 1.00 83.00 91 ALA A C 1
ATOM 702 O O . ALA A 1 91 ? 17.683 -19.546 -25.556 1.00 83.00 91 ALA A O 1
ATOM 703 N N . LYS A 1 92 ? 18.237 -19.365 -27.726 1.00 84.50 92 LYS A N 1
ATOM 704 C CA . LYS A 1 92 ? 18.567 -20.779 -27.963 1.00 84.50 92 LYS A CA 1
ATOM 705 C C . LYS A 1 92 ? 20.068 -21.065 -27.924 1.00 84.50 92 LYS A C 1
ATOM 707 O O . LYS A 1 92 ? 20.452 -22.218 -28.093 1.00 84.50 92 LYS A O 1
ATOM 712 N N . ALA A 1 93 ? 20.898 -20.035 -27.788 1.00 82.06 93 ALA A N 1
ATOM 713 C CA . ALA A 1 93 ? 22.339 -20.188 -27.766 1.00 82.06 93 ALA A CA 1
ATOM 714 C C . ALA A 1 93 ? 22.802 -20.859 -26.473 1.00 82.06 93 ALA A C 1
ATOM 716 O O . ALA A 1 93 ? 22.273 -20.577 -25.396 1.00 82.06 93 ALA A O 1
ATOM 717 N N . ASP A 1 94 ? 23.836 -21.691 -26.578 1.00 81.19 94 ASP A N 1
ATOM 718 C CA . ASP A 1 94 ? 24.474 -22.263 -25.401 1.00 81.19 94 ASP A CA 1
ATOM 719 C C . ASP A 1 94 ? 25.135 -21.148 -24.571 1.00 81.19 94 ASP A C 1
ATOM 721 O O . ASP A 1 94 ? 25.853 -20.302 -25.126 1.00 81.19 94 ASP A O 1
ATOM 725 N N . PRO A 1 95 ? 24.900 -21.108 -23.247 1.00 75.00 95 PRO A N 1
ATOM 726 C CA . PRO A 1 95 ? 25.482 -20.088 -22.395 1.00 75.00 95 PRO A CA 1
ATOM 727 C C . PRO A 1 95 ? 27.003 -20.233 -22.382 1.00 75.00 95 PRO A C 1
ATOM 729 O O . PRO A 1 95 ? 27.556 -21.311 -22.152 1.00 75.00 95 PRO A O 1
ATOM 732 N N . TYR A 1 96 ? 27.696 -19.120 -22.607 1.00 72.12 96 TYR A N 1
ATOM 733 C CA . TYR A 1 96 ? 29.146 -19.092 -22.491 1.00 72.12 96 TYR A CA 1
ATOM 734 C C . TYR A 1 96 ? 29.535 -19.258 -21.019 1.00 72.12 96 TYR A C 1
ATOM 736 O O . TYR A 1 96 ? 29.108 -18.474 -20.172 1.00 72.12 96 TYR A O 1
ATOM 744 N N . ASN A 1 97 ? 30.332 -20.284 -20.714 1.00 65.88 97 ASN A N 1
ATOM 745 C CA . ASN A 1 97 ? 30.706 -20.616 -19.344 1.00 65.88 97 ASN A CA 1
ATOM 746 C C . ASN A 1 97 ? 31.744 -19.605 -18.837 1.00 65.88 97 ASN A C 1
ATOM 748 O O . ASN A 1 97 ? 32.906 -19.601 -19.249 1.00 65.88 97 ASN A O 1
ATOM 752 N N . VAL A 1 98 ? 31.296 -18.698 -17.981 1.00 61.41 98 VAL A N 1
ATOM 753 C CA . VAL A 1 98 ? 32.119 -17.677 -17.337 1.00 61.41 98 VAL A CA 1
ATOM 754 C C . VAL A 1 98 ? 32.401 -18.117 -15.904 1.00 61.41 98 VAL A C 1
ATOM 756 O O . VAL A 1 98 ? 31.490 -18.559 -15.216 1.00 61.41 98 VAL A O 1
ATOM 759 N N . SER A 1 99 ? 33.653 -18.004 -15.450 1.00 56.38 99 SER A N 1
ATOM 760 C CA . SER A 1 99 ? 34.046 -18.352 -14.075 1.00 56.38 99 SER A CA 1
ATOM 761 C C . SER A 1 99 ? 33.184 -17.632 -13.026 1.00 56.38 99 SER A C 1
ATOM 763 O O . SER A 1 99 ? 32.771 -16.498 -13.262 1.00 56.38 99 SER A O 1
ATOM 765 N N . ASP A 1 100 ? 33.000 -18.229 -11.840 1.00 53.56 100 ASP A N 1
ATOM 766 C CA . ASP A 1 100 ? 32.173 -17.711 -10.722 1.00 53.56 100 ASP A CA 1
ATOM 767 C C . ASP A 1 100 ? 32.438 -16.241 -10.328 1.00 53.56 100 ASP A C 1
ATOM 769 O O . ASP A 1 100 ? 31.593 -15.578 -9.732 1.00 53.56 100 ASP A O 1
ATOM 773 N N . SER A 1 101 ? 33.584 -15.679 -10.718 1.00 52.88 101 SER A N 1
ATOM 774 C CA . SER A 1 101 ? 33.942 -14.262 -10.563 1.00 52.88 101 SER A CA 1
ATOM 775 C C . SER A 1 101 ? 33.123 -13.279 -11.417 1.00 52.88 101 SER A C 1
ATOM 777 O O . SER A 1 101 ? 33.384 -12.074 -11.408 1.00 52.88 101 SER A O 1
ATOM 779 N N . VAL A 1 102 ? 32.155 -13.759 -12.200 1.00 52.09 102 VAL A N 1
ATOM 780 C CA . VAL A 1 102 ? 31.453 -12.961 -13.214 1.00 52.09 102 VAL A CA 1
ATOM 781 C C . VAL A 1 102 ? 30.163 -12.303 -12.728 1.00 52.09 102 VAL A C 1
ATOM 783 O O . VAL A 1 102 ? 29.653 -11.412 -13.409 1.00 52.09 102 VAL A O 1
ATOM 786 N N . ASN A 1 103 ? 29.733 -12.592 -11.506 1.00 52.44 103 ASN A N 1
ATOM 787 C CA . ASN A 1 103 ? 28.705 -11.814 -10.834 1.00 52.44 103 ASN A CA 1
ATOM 788 C C . ASN A 1 103 ? 29.374 -10.941 -9.758 1.00 52.44 103 ASN A C 1
ATOM 790 O O . ASN A 1 103 ? 29.374 -11.327 -8.589 1.00 52.44 103 ASN A O 1
ATOM 794 N N . PRO A 1 104 ? 30.003 -9.788 -10.092 1.00 52.16 104 PRO A N 1
ATOM 795 C CA . PRO A 1 104 ? 30.205 -8.796 -9.057 1.00 52.16 104 PRO A CA 1
ATOM 796 C C . PRO A 1 104 ? 28.794 -8.431 -8.628 1.00 52.16 104 PRO A C 1
ATOM 798 O O . PRO A 1 104 ? 28.044 -7.833 -9.403 1.00 52.16 104 PRO A O 1
ATOM 801 N N . ASP A 1 105 ? 28.409 -8.891 -7.444 1.00 50.09 105 ASP A N 1
ATOM 802 C CA . ASP A 1 105 ? 27.175 -8.505 -6.797 1.00 50.09 105 ASP A CA 1
ATOM 803 C C . ASP A 1 105 ? 27.280 -6.999 -6.573 1.00 50.09 105 ASP A C 1
ATOM 805 O O . ASP A 1 105 ? 27.714 -6.510 -5.536 1.00 50.09 105 ASP A O 1
ATOM 809 N N . LYS A 1 106 ? 26.941 -6.226 -7.604 1.00 54.91 106 LYS A N 1
ATOM 810 C CA . LYS A 1 106 ? 26.783 -4.783 -7.520 1.00 54.91 106 LYS A CA 1
ATOM 811 C C . LYS A 1 106 ? 25.439 -4.497 -6.859 1.00 54.91 106 LYS A C 1
ATOM 813 O O . LYS A 1 106 ? 24.638 -3.694 -7.338 1.00 54.91 106 LYS A O 1
ATOM 818 N N . ALA A 1 107 ? 25.163 -5.210 -5.767 1.00 52.25 107 ALA A N 1
ATOM 819 C CA . ALA A 1 107 ? 24.036 -4.971 -4.892 1.00 52.25 107 ALA A CA 1
ATOM 820 C C . ALA A 1 107 ? 24.018 -3.512 -4.422 1.00 52.25 107 ALA A C 1
ATOM 822 O O . ALA A 1 107 ? 22.935 -2.944 -4.270 1.00 52.25 107 ALA A O 1
ATOM 823 N N . ASP A 1 108 ? 25.212 -2.931 -4.291 1.00 52.50 108 ASP A N 1
ATOM 824 C CA . ASP A 1 108 ? 25.462 -1.565 -3.847 1.00 52.50 108 ASP A CA 1
ATOM 825 C C . ASP A 1 108 ? 25.444 -0.528 -4.982 1.00 52.50 108 ASP A C 1
ATOM 827 O O . ASP A 1 108 ? 25.507 0.673 -4.709 1.00 52.50 108 ASP A O 1
ATOM 831 N N . ASP A 1 109 ? 25.302 -0.936 -6.254 1.00 66.25 109 ASP A N 1
ATOM 832 C CA . ASP A 1 109 ? 25.058 0.036 -7.322 1.00 66.25 109 ASP A CA 1
ATOM 833 C C . ASP A 1 109 ? 23.739 0.755 -7.024 1.00 66.25 109 ASP A C 1
ATOM 835 O O . ASP A 1 109 ? 22.676 0.134 -6.904 1.00 66.25 109 ASP A O 1
ATOM 839 N N . ALA A 1 110 ? 23.790 2.088 -6.952 1.00 66.06 110 ALA A N 1
ATOM 840 C CA . ALA A 1 110 ? 22.648 2.920 -6.576 1.00 66.06 110 ALA A CA 1
ATOM 841 C C . ALA A 1 110 ? 21.386 2.611 -7.404 1.00 66.06 110 ALA A C 1
ATOM 843 O O . ALA A 1 110 ? 20.270 2.654 -6.889 1.00 66.06 110 ALA A O 1
ATOM 844 N N . ASN A 1 111 ? 21.538 2.239 -8.678 1.00 70.00 111 ASN A N 1
ATOM 845 C CA . ASN A 1 111 ? 20.421 1.852 -9.543 1.00 70.00 111 ASN A CA 1
ATOM 846 C C . ASN A 1 111 ? 19.783 0.512 -9.145 1.00 70.00 111 ASN A C 1
ATOM 848 O O . ASN A 1 111 ? 18.553 0.399 -9.161 1.00 70.00 111 ASN A O 1
ATOM 852 N N . THR A 1 112 ? 20.587 -0.475 -8.753 1.00 71.50 112 THR A N 1
ATOM 853 C CA . THR A 1 112 ? 20.124 -1.786 -8.278 1.00 71.50 112 THR A CA 1
ATOM 854 C C . THR A 1 112 ? 19.403 -1.639 -6.941 1.00 71.50 112 THR A C 1
ATOM 856 O O . THR A 1 112 ? 18.273 -2.112 -6.795 1.00 71.50 112 THR A O 1
ATOM 859 N N . ALA A 1 113 ? 19.994 -0.905 -5.994 1.00 76.56 113 ALA A N 1
ATOM 860 C CA . ALA A 1 113 ? 19.384 -0.613 -4.697 1.00 76.56 113 ALA A CA 1
ATOM 861 C C . ALA A 1 113 ? 18.054 0.152 -4.839 1.00 76.56 113 ALA A C 1
ATOM 863 O O . ALA A 1 113 ? 17.045 -0.237 -4.245 1.00 76.56 113 ALA A O 1
ATOM 864 N N . ASN A 1 114 ? 18.013 1.182 -5.694 1.00 79.31 114 ASN A N 1
ATOM 865 C CA . ASN A 1 114 ? 16.795 1.947 -5.979 1.00 79.31 114 ASN A CA 1
ATOM 866 C C . ASN A 1 114 ? 15.695 1.082 -6.603 1.00 79.31 114 ASN A C 1
ATOM 868 O O . ASN A 1 114 ? 14.523 1.237 -6.263 1.00 79.31 114 ASN A O 1
ATOM 872 N N . THR A 1 115 ? 16.056 0.170 -7.507 1.00 82.69 115 THR A N 1
ATOM 873 C CA . THR A 1 115 ? 15.091 -0.730 -8.153 1.00 82.69 115 THR A CA 1
ATOM 874 C C . THR A 1 115 ? 14.536 -1.745 -7.158 1.00 82.69 115 THR A C 1
ATOM 876 O O . THR A 1 115 ? 13.325 -1.920 -7.083 1.00 82.69 115 THR A O 1
ATOM 879 N N . ARG A 1 116 ? 15.387 -2.348 -6.317 1.00 84.31 116 ARG A N 1
ATOM 880 C CA . ARG A 1 116 ? 14.942 -3.252 -5.243 1.00 84.31 116 ARG A CA 1
ATOM 881 C C . ARG A 1 116 ? 14.035 -2.543 -4.236 1.00 84.31 116 ARG A C 1
ATOM 883 O O . ARG A 1 116 ? 13.029 -3.108 -3.828 1.00 84.31 116 ARG A O 1
ATOM 890 N N . SER A 1 117 ? 14.374 -1.313 -3.847 1.00 87.50 117 SER A N 1
ATOM 891 C CA . SER A 1 117 ? 13.537 -0.501 -2.954 1.00 87.50 117 SER A CA 1
ATOM 892 C C . SER A 1 117 ? 12.165 -0.205 -3.568 1.00 87.50 117 SER A C 1
ATOM 894 O O . SER A 1 117 ? 11.150 -0.383 -2.901 1.00 87.50 117 SER A O 1
ATOM 896 N N . ALA A 1 118 ? 12.123 0.170 -4.851 1.00 89.62 118 ALA A N 1
ATOM 897 C CA . ALA A 1 118 ? 10.871 0.384 -5.573 1.00 89.62 118 ALA A CA 1
ATOM 898 C C . ALA A 1 118 ? 10.020 -0.894 -5.644 1.00 89.62 118 ALA A C 1
ATOM 900 O O . ALA A 1 118 ? 8.837 -0.847 -5.334 1.00 89.62 118 ALA A O 1
ATOM 901 N N . LEU A 1 119 ? 10.623 -2.039 -5.983 1.00 91.25 119 LEU A N 1
ATOM 902 C CA . LEU A 1 119 ? 9.917 -3.323 -6.052 1.00 91.25 119 LEU A CA 1
ATOM 903 C C . LEU A 1 119 ? 9.328 -3.743 -4.701 1.00 91.25 119 LEU A C 1
ATOM 905 O O . LEU A 1 119 ? 8.197 -4.213 -4.666 1.00 91.25 119 LEU A O 1
ATOM 909 N N . ARG A 1 120 ? 10.057 -3.536 -3.595 1.00 93.19 120 ARG A N 1
ATOM 910 C CA . ARG A 1 120 ? 9.528 -3.790 -2.244 1.00 93.19 120 ARG A CA 1
ATOM 911 C C . ARG A 1 120 ? 8.327 -2.901 -1.941 1.00 93.19 120 ARG A C 1
ATOM 913 O O . ARG A 1 120 ? 7.282 -3.420 -1.600 1.00 93.19 120 ARG A O 1
ATOM 920 N N . GLN A 1 121 ? 8.427 -1.596 -2.189 1.00 94.62 121 GLN A N 1
ATOM 921 C CA . GLN A 1 121 ? 7.309 -0.669 -1.963 1.00 94.62 121 GLN A CA 1
ATOM 922 C C . GLN A 1 121 ? 6.075 -0.993 -2.824 1.00 94.62 121 GLN A C 1
ATOM 924 O O . GLN A 1 121 ? 4.940 -0.835 -2.372 1.00 94.62 121 GLN A O 1
ATOM 929 N N . LEU A 1 122 ? 6.273 -1.449 -4.064 1.00 95.06 122 LEU A N 1
ATOM 930 C CA . LEU A 1 122 ? 5.182 -1.919 -4.921 1.00 95.06 122 LEU A CA 1
ATOM 931 C C . LEU A 1 122 ? 4.547 -3.199 -4.368 1.00 95.06 122 LEU A C 1
ATOM 933 O O . LEU A 1 122 ? 3.325 -3.295 -4.345 1.00 95.06 122 LEU A O 1
ATOM 937 N N . ALA A 1 123 ? 5.358 -4.150 -3.899 1.00 93.81 123 ALA A N 1
ATOM 938 C CA . ALA A 1 123 ? 4.868 -5.370 -3.269 1.00 93.81 123 ALA A CA 1
ATOM 939 C C . ALA A 1 123 ? 4.095 -5.072 -1.974 1.00 93.81 123 ALA A C 1
ATOM 941 O O . ALA A 1 123 ? 2.990 -5.583 -1.816 1.00 93.81 123 ALA A O 1
ATOM 942 N N . ASP A 1 124 ? 4.625 -4.199 -1.114 1.00 95.00 124 ASP A N 1
ATOM 943 C CA . ASP A 1 124 ? 3.995 -3.782 0.143 1.00 95.00 124 ASP A CA 1
ATOM 944 C C . ASP A 1 124 ? 2.644 -3.099 -0.129 1.00 95.00 124 ASP A C 1
ATOM 946 O O . ASP A 1 124 ? 1.618 -3.532 0.380 1.00 95.00 124 ASP A O 1
ATOM 950 N N . SER A 1 125 ? 2.605 -2.105 -1.027 1.00 95.44 125 SER A N 1
ATOM 951 C CA . SER A 1 125 ? 1.345 -1.422 -1.380 1.00 95.44 125 SER A CA 1
ATOM 952 C C . SER A 1 125 ? 0.317 -2.347 -2.037 1.00 95.44 125 SER A C 1
ATOM 954 O O . SER A 1 125 ? -0.881 -2.192 -1.820 1.00 95.44 125 SER A O 1
ATOM 956 N N . ARG A 1 126 ? 0.758 -3.338 -2.821 1.00 95.31 126 ARG A N 1
ATOM 957 C CA . ARG A 1 126 ? -0.147 -4.356 -3.368 1.00 95.31 126 ARG A CA 1
ATOM 958 C C . ARG A 1 126 ? -0.674 -5.280 -2.272 1.00 95.31 126 ARG A C 1
ATOM 960 O O . ARG A 1 126 ? -1.839 -5.664 -2.313 1.00 95.31 126 ARG A O 1
ATOM 967 N N . HIS A 1 127 ? 0.176 -5.654 -1.317 1.00 93.94 127 HIS A N 1
ATOM 968 C CA . HIS A 1 127 ? -0.213 -6.458 -0.165 1.00 93.94 127 HIS A CA 1
ATOM 969 C C . HIS A 1 127 ? -1.243 -5.724 0.698 1.00 93.94 127 HIS A C 1
ATOM 971 O O . HIS A 1 127 ? -2.249 -6.327 1.045 1.00 93.94 127 HIS A O 1
ATOM 977 N N . ASP A 1 128 ? -1.069 -4.423 0.937 1.00 93.62 128 ASP A N 1
ATOM 978 C CA . ASP A 1 128 ? -2.035 -3.585 1.657 1.00 93.62 128 ASP A CA 1
ATOM 979 C C . ASP A 1 128 ? -3.419 -3.558 0.973 1.00 93.62 128 ASP A C 1
ATOM 981 O O . ASP A 1 128 ? -4.446 -3.687 1.641 1.00 93.62 128 ASP A O 1
ATOM 985 N N . ILE A 1 129 ? -3.469 -3.470 -0.364 1.00 91.94 129 ILE A N 1
ATOM 986 C CA . ILE A 1 129 ? -4.733 -3.561 -1.125 1.00 91.94 129 ILE A CA 1
ATOM 987 C C . ILE A 1 129 ? -5.344 -4.966 -1.019 1.00 91.94 129 ILE A C 1
ATOM 989 O O . ILE A 1 129 ? -6.548 -5.108 -0.826 1.00 91.94 129 ILE A O 1
ATOM 993 N N . MET A 1 130 ? -4.531 -6.021 -1.127 1.00 91.69 130 MET A N 1
ATOM 994 C CA . MET A 1 130 ? -5.014 -7.401 -0.973 1.00 91.69 130 MET A CA 1
ATOM 995 C C . MET A 1 130 ? -5.552 -7.663 0.433 1.00 91.69 130 MET A C 1
ATOM 997 O O . MET A 1 130 ? -6.572 -8.324 0.585 1.00 91.69 130 MET A O 1
ATOM 1001 N N . ARG A 1 131 ? -4.892 -7.111 1.447 1.00 91.44 131 ARG A N 1
ATOM 1002 C CA . ARG A 1 131 ? -5.288 -7.196 2.848 1.00 91.44 131 ARG A CA 1
ATOM 1003 C C . ARG A 1 131 ? -6.648 -6.549 3.097 1.00 91.44 131 ARG A C 1
ATOM 1005 O O . ARG A 1 131 ? -7.436 -7.090 3.872 1.00 91.44 131 ARG A O 1
ATOM 1012 N N . MET A 1 132 ? -6.951 -5.442 2.409 1.00 91.69 132 MET A N 1
ATOM 1013 C CA . MET A 1 132 ? -8.301 -4.874 2.408 1.00 91.69 132 MET A CA 1
ATOM 1014 C C . MET A 1 132 ? -9.330 -5.930 1.982 1.00 91.69 132 MET A C 1
ATOM 1016 O O . MET A 1 132 ? -10.300 -6.149 2.702 1.00 91.69 132 MET A O 1
ATOM 1020 N N . ALA A 1 133 ? -9.084 -6.640 0.876 1.00 87.75 133 ALA A N 1
ATOM 1021 C CA . ALA A 1 133 ? -9.984 -7.696 0.408 1.00 87.75 133 ALA A CA 1
ATOM 1022 C C . ALA A 1 133 ? -10.108 -8.878 1.370 1.00 87.75 133 ALA A C 1
ATOM 1024 O O . ALA A 1 133 ? -11.213 -9.343 1.621 1.00 87.75 133 ALA A O 1
ATOM 1025 N N . THR A 1 134 ? -8.991 -9.396 1.875 1.00 87.50 134 THR A N 1
ATOM 1026 C CA . THR A 1 134 ? -8.996 -10.678 2.591 1.00 87.50 134 THR A CA 1
ATOM 1027 C C . THR A 1 134 ? -9.381 -10.551 4.056 1.00 87.50 134 THR A C 1
ATOM 1029 O O . THR A 1 134 ? -9.991 -11.470 4.602 1.00 87.50 134 THR A O 1
ATOM 1032 N N . SER A 1 135 ? -9.023 -9.436 4.698 1.00 89.94 135 SER A N 1
ATOM 1033 C CA . SER A 1 135 ? -8.954 -9.374 6.163 1.00 89.94 135 SER A CA 1
ATOM 1034 C C . SER A 1 135 ? -9.705 -8.178 6.766 1.00 89.94 135 SER A C 1
ATOM 1036 O O . SER A 1 135 ? -9.934 -8.182 7.974 1.00 89.94 135 SER A O 1
ATOM 1038 N N . ILE A 1 136 ? -10.127 -7.188 5.962 1.00 91.25 136 ILE A N 1
ATOM 1039 C CA . ILE A 1 136 ? -10.862 -5.989 6.426 1.00 91.25 136 ILE A CA 1
ATOM 1040 C C . ILE A 1 136 ? -12.291 -5.949 5.880 1.00 91.25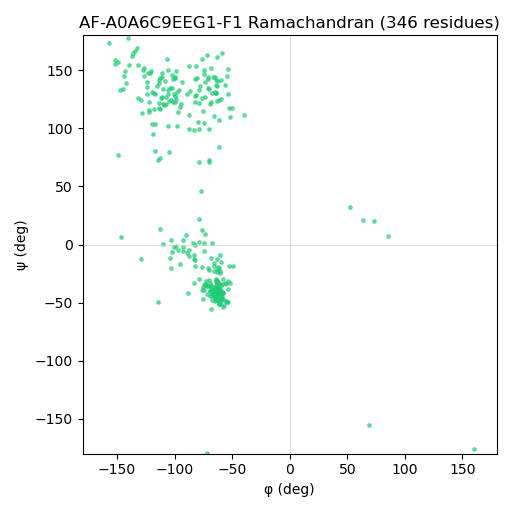 136 ILE A C 1
ATOM 1042 O O . ILE A 1 136 ? -13.227 -5.762 6.654 1.00 91.25 136 ILE A O 1
ATOM 1046 N N . LEU A 1 137 ? -12.487 -6.140 4.573 1.00 90.00 137 LEU A N 1
ATOM 1047 C CA . LEU A 1 137 ? -13.829 -6.228 3.995 1.00 90.00 137 LEU A CA 1
ATOM 1048 C C . LEU A 1 137 ? -14.591 -7.397 4.619 1.00 90.00 137 LEU A C 1
ATOM 1050 O O . LEU A 1 137 ? -14.010 -8.448 4.902 1.00 90.00 137 LEU A O 1
ATOM 1054 N N . ARG A 1 138 ? -15.887 -7.211 4.860 1.00 85.00 138 ARG A N 1
ATOM 1055 C CA . ARG A 1 138 ? -16.765 -8.302 5.283 1.00 85.00 138 ARG A CA 1
ATOM 1056 C C . ARG A 1 138 ? -17.126 -9.135 4.051 1.00 85.00 138 ARG A C 1
ATOM 1058 O O . ARG A 1 138 ? -17.484 -8.586 3.017 1.00 85.00 138 ARG A O 1
ATOM 1065 N N . ASP A 1 139 ? -17.021 -10.456 4.170 1.00 67.19 139 ASP A N 1
ATOM 1066 C CA . ASP A 1 139 ? -17.148 -11.414 3.053 1.00 67.19 139 ASP A CA 1
ATOM 1067 C C . ASP A 1 139 ? -18.607 -11.652 2.600 1.00 67.19 139 ASP A C 1
ATOM 1069 O O . ASP A 1 139 ? -18.910 -12.607 1.885 1.00 67.19 139 ASP A O 1
ATOM 1073 N N . GLU A 1 140 ? -19.553 -10.824 3.044 1.00 53.59 140 GLU A N 1
ATOM 1074 C CA . GLU A 1 140 ? -20.973 -11.087 2.841 1.00 53.59 140 GLU A CA 1
ATOM 1075 C C . GLU A 1 140 ? -21.454 -10.632 1.464 1.00 53.59 140 GLU A C 1
ATOM 1077 O O . GLU A 1 140 ? -21.860 -9.496 1.241 1.00 53.59 140 GLU A O 1
ATOM 1082 N N . ILE A 1 141 ? -21.526 -11.612 0.566 1.00 44.38 141 ILE A N 1
ATOM 1083 C CA . ILE A 1 141 ? -22.709 -11.793 -0.275 1.00 44.38 141 ILE A CA 1
ATOM 1084 C C . ILE A 1 141 ? -23.833 -12.284 0.657 1.00 44.38 141 ILE A C 1
ATOM 1086 O O . ILE A 1 141 ? -24.189 -13.462 0.628 1.00 44.38 141 ILE A O 1
ATOM 1090 N N . ASP A 1 142 ? -24.360 -11.424 1.533 1.00 40.97 142 ASP A N 1
ATOM 1091 C CA . ASP A 1 142 ? -25.668 -11.693 2.129 1.00 40.97 142 ASP A CA 1
ATOM 1092 C C . ASP A 1 142 ? -26.719 -11.110 1.185 1.00 40.97 142 ASP A C 1
ATOM 1094 O O . ASP A 1 142 ? -26.963 -9.903 1.118 1.00 40.97 142 ASP A O 1
ATOM 1098 N N . SER A 1 143 ? -27.303 -11.985 0.367 1.00 41.19 143 SER A N 1
ATOM 1099 C CA . SER A 1 143 ? -28.357 -11.630 -0.584 1.00 41.19 143 SER A CA 1
ATOM 1100 C C . SER A 1 143 ? -29.611 -11.051 0.085 1.00 41.19 143 SER A C 1
ATOM 1102 O O . SER A 1 143 ? -30.482 -10.543 -0.622 1.00 41.19 143 SER A O 1
ATOM 1104 N N . ASP A 1 144 ? -29.698 -11.095 1.417 1.00 43.59 144 ASP A N 1
ATOM 1105 C CA . ASP A 1 144 ? -30.806 -10.532 2.184 1.00 43.59 144 ASP A CA 1
ATOM 1106 C C . ASP A 1 144 ? -30.613 -9.039 2.533 1.00 43.59 144 ASP A C 1
ATOM 1108 O O . ASP A 1 144 ? -31.583 -8.376 2.906 1.00 43.59 144 ASP A O 1
ATOM 1112 N N . GLU A 1 145 ? -29.429 -8.451 2.301 1.00 46.38 145 GLU A N 1
ATOM 1113 C CA . GLU A 1 145 ? -29.204 -6.994 2.406 1.00 46.38 145 GLU A CA 1
ATOM 1114 C C . GLU A 1 145 ? -29.445 -6.250 1.069 1.00 46.38 145 GLU A C 1
ATOM 1116 O O . GLU A 1 145 ? -29.232 -5.047 0.941 1.00 46.38 145 GLU A O 1
ATOM 1121 N N . VAL A 1 146 ? -29.980 -6.939 0.052 1.00 40.66 146 VAL A N 1
ATOM 1122 C CA . VAL A 1 146 ? -30.236 -6.410 -1.308 1.00 40.66 146 VAL A CA 1
ATOM 1123 C C . VAL A 1 146 ? -31.516 -5.549 -1.381 1.00 40.66 146 VAL A C 1
ATOM 1125 O O . VAL A 1 146 ? -32.118 -5.382 -2.440 1.00 40.66 146 VAL A O 1
ATOM 1128 N N . SER A 1 147 ? -32.012 -4.989 -0.275 1.00 42.56 147 SER A N 1
ATOM 1129 C CA . SER A 1 147 ? -33.280 -4.232 -0.307 1.00 42.56 147 SER A CA 1
ATOM 1130 C C . SER A 1 147 ? -33.419 -3.043 0.634 1.00 42.56 147 SER A C 1
ATOM 1132 O O . SER A 1 147 ? -34.477 -2.411 0.624 1.00 42.56 147 SER A O 1
ATOM 1134 N N . SER A 1 148 ? -32.387 -2.629 1.364 1.00 45.78 148 SER A N 1
ATOM 1135 C CA . SER A 1 148 ? -32.408 -1.282 1.932 1.00 45.78 148 SER A CA 1
ATOM 1136 C C . SER A 1 148 ? -31.606 -0.356 1.037 1.00 45.78 148 SER A C 1
ATOM 1138 O O . SER A 1 148 ? -30.383 -0.321 1.104 1.00 45.78 148 SER A O 1
ATOM 1140 N N . LEU A 1 149 ? -32.309 0.442 0.227 1.00 49.47 149 LEU A N 1
ATOM 1141 C CA . LEU A 1 149 ? -31.857 1.808 -0.034 1.00 49.47 149 LEU A CA 1
ATOM 1142 C C . LEU A 1 149 ? -31.334 2.340 1.302 1.00 49.47 149 LEU A C 1
ATOM 1144 O O . LEU A 1 149 ? -32.144 2.461 2.222 1.00 49.47 149 LEU A O 1
ATOM 1148 N N . ASP A 1 150 ? -30.023 2.563 1.433 1.00 59.00 150 ASP A N 1
ATOM 1149 C CA . ASP A 1 150 ? -29.464 3.189 2.628 1.00 59.00 150 ASP A CA 1
ATOM 1150 C C . ASP A 1 150 ? -30.265 4.487 2.835 1.00 59.00 150 ASP A C 1
ATOM 1152 O O . ASP A 1 150 ? -30.171 5.402 2.008 1.00 59.00 150 ASP A O 1
ATOM 1156 N N . PRO A 1 151 ? -31.124 4.583 3.871 1.00 59.00 151 PRO A N 1
ATOM 1157 C CA . PRO A 1 151 ? -31.991 5.742 4.045 1.00 59.00 151 PRO A CA 1
ATOM 1158 C C . PRO A 1 151 ? -31.168 7.023 4.222 1.00 59.00 151 PRO A C 1
ATOM 1160 O O . PRO A 1 151 ? -31.672 8.124 3.991 1.00 59.00 151 PRO A O 1
ATOM 1163 N N . GLN A 1 152 ? -29.897 6.879 4.614 1.00 63.84 152 GLN A N 1
ATOM 1164 C CA . GLN A 1 152 ? -28.943 7.965 4.764 1.00 63.84 152 GLN A CA 1
ATOM 1165 C C . GLN A 1 152 ? -28.297 8.368 3.435 1.00 63.84 152 GLN A C 1
ATOM 1167 O O . GLN A 1 152 ? -27.846 9.506 3.330 1.00 63.84 152 GLN A O 1
ATOM 1172 N N . ALA A 1 153 ? -28.335 7.540 2.388 1.00 65.31 153 ALA A N 1
ATOM 1173 C CA . ALA A 1 153 ? -27.741 7.881 1.094 1.00 65.31 153 ALA A CA 1
ATOM 1174 C C . ALA A 1 153 ? -28.429 9.083 0.415 1.00 65.31 153 ALA A C 1
ATOM 1176 O O . ALA A 1 153 ? -27.811 9.910 -0.259 1.00 65.31 153 ALA A O 1
ATOM 1177 N N . LEU A 1 154 ? -29.732 9.267 0.656 1.00 68.50 154 LEU A N 1
ATOM 1178 C CA . LEU A 1 154 ? -30.440 10.486 0.244 1.00 68.50 154 LEU A CA 1
ATOM 1179 C C . LEU A 1 154 ? -29.976 11.720 1.030 1.00 68.50 154 LEU A C 1
ATOM 1181 O O . LEU A 1 154 ? -29.903 12.811 0.466 1.00 68.50 154 LEU A O 1
ATOM 1185 N N . ALA A 1 155 ? -29.650 11.559 2.315 1.00 75.12 155 ALA A N 1
ATOM 1186 C CA . ALA A 1 155 ? -29.125 12.637 3.149 1.00 75.12 155 ALA A CA 1
ATOM 1187 C C . ALA A 1 155 ? -27.673 12.998 2.778 1.00 75.12 155 ALA A C 1
ATOM 1189 O O . ALA A 1 155 ? -27.304 14.169 2.859 1.00 75.12 155 ALA A O 1
ATOM 1190 N N . ARG A 1 156 ? -26.881 12.019 2.320 1.00 72.81 156 ARG A N 1
ATOM 1191 C CA . ARG A 1 156 ? -25.506 12.198 1.821 1.00 72.81 156 ARG A CA 1
ATOM 1192 C C . ARG A 1 156 ? -25.422 12.635 0.350 1.00 72.81 156 ARG A C 1
ATOM 1194 O O . ARG A 1 156 ? -24.348 13.023 -0.092 1.00 72.81 156 ARG A O 1
ATOM 1201 N N . GLN A 1 157 ? -26.542 12.641 -0.382 1.00 75.69 157 GLN A N 1
ATOM 1202 C CA . GLN A 1 157 ? -26.625 12.933 -1.826 1.00 75.69 157 GLN A CA 1
ATOM 1203 C C . GLN A 1 157 ? -25.887 11.925 -2.735 1.00 75.69 157 GLN A C 1
ATOM 1205 O O . GLN A 1 157 ? -25.610 12.238 -3.890 1.00 75.69 157 GLN A O 1
ATOM 1210 N N . ASP A 1 158 ? -25.627 10.705 -2.257 1.00 66.94 158 ASP A N 1
ATOM 1211 C CA . ASP A 1 158 ? -24.891 9.635 -2.959 1.00 66.94 158 ASP A CA 1
ATOM 1212 C C . ASP A 1 158 ? -25.785 8.427 -3.325 1.00 66.94 158 ASP A C 1
ATOM 1214 O O . ASP A 1 158 ? -25.309 7.364 -3.729 1.00 66.94 158 ASP A O 1
ATOM 1218 N N . ALA A 1 159 ? -27.110 8.587 -3.233 1.00 66.62 159 ALA A N 1
ATOM 1219 C CA . ALA A 1 159 ? -28.080 7.520 -3.493 1.00 66.62 159 ALA A CA 1
ATOM 1220 C C . ALA A 1 159 ? -27.955 6.878 -4.888 1.00 66.62 159 ALA A C 1
ATOM 1222 O O . ALA A 1 159 ? -28.201 5.684 -5.040 1.00 66.62 159 ALA A O 1
ATOM 1223 N N . ASN A 1 160 ? -27.560 7.647 -5.908 1.00 67.38 160 ASN A N 1
ATOM 1224 C CA . ASN A 1 160 ? -27.376 7.128 -7.266 1.00 67.38 160 ASN A CA 1
ATOM 1225 C C . ASN A 1 160 ? -26.103 6.270 -7.398 1.00 67.38 160 ASN A C 1
ATOM 1227 O O . ASN A 1 160 ? -26.095 5.282 -8.131 1.00 67.38 160 ASN A O 1
ATOM 1231 N N . ASP A 1 161 ? -25.048 6.618 -6.663 1.00 64.38 161 ASP A N 1
ATOM 1232 C CA . ASP A 1 161 ? -23.784 5.874 -6.648 1.00 64.38 161 ASP A CA 1
ATOM 1233 C C . ASP A 1 161 ? -23.922 4.587 -5.826 1.00 64.38 161 ASP A C 1
ATOM 1235 O O . ASP A 1 161 ? -23.426 3.536 -6.232 1.00 64.38 161 ASP A O 1
ATOM 1239 N N . THR A 1 162 ? -24.697 4.653 -4.739 1.00 63.09 162 THR A N 1
ATOM 1240 C CA . THR A 1 162 ? -25.087 3.495 -3.920 1.00 63.09 162 THR A CA 1
ATOM 1241 C C . THR A 1 162 ? -25.945 2.512 -4.723 1.00 63.09 162 THR A C 1
ATOM 1243 O O . THR A 1 162 ? -25.733 1.307 -4.667 1.00 63.09 162 THR A O 1
ATOM 1246 N N . ALA A 1 163 ? -26.894 3.010 -5.526 1.00 60.84 163 ALA A N 1
ATOM 1247 C CA . ALA A 1 163 ? -27.787 2.171 -6.331 1.00 60.84 163 ALA A CA 1
ATOM 1248 C C . ALA A 1 163 ? -27.134 1.568 -7.590 1.00 60.84 163 ALA A C 1
ATOM 1250 O O . ALA A 1 163 ? -27.680 0.627 -8.166 1.00 60.84 163 ALA A O 1
ATOM 1251 N N . SER A 1 164 ? -26.012 2.127 -8.056 1.00 59.06 164 SER A N 1
ATOM 1252 C CA . SER A 1 164 ? -25.317 1.686 -9.276 1.00 59.06 164 SER A CA 1
ATOM 1253 C C . SER A 1 164 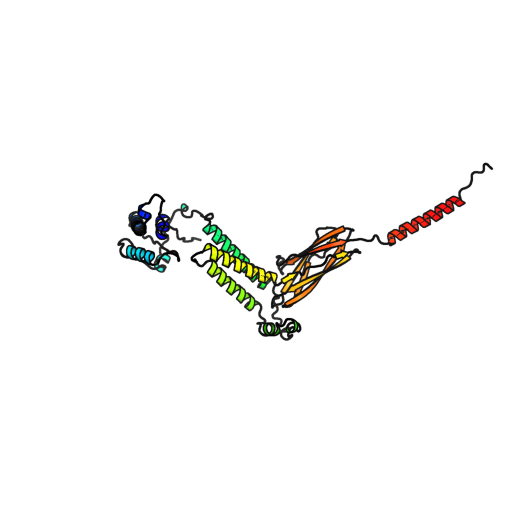? -24.070 0.839 -9.011 1.00 59.06 164 SER A C 1
ATOM 1255 O O . SER A 1 164 ? -23.497 0.298 -9.961 1.00 59.06 164 SER A O 1
ATOM 1257 N N . HIS A 1 165 ? -23.658 0.690 -7.749 1.00 62.72 165 HIS A N 1
ATOM 1258 C CA . HIS A 1 165 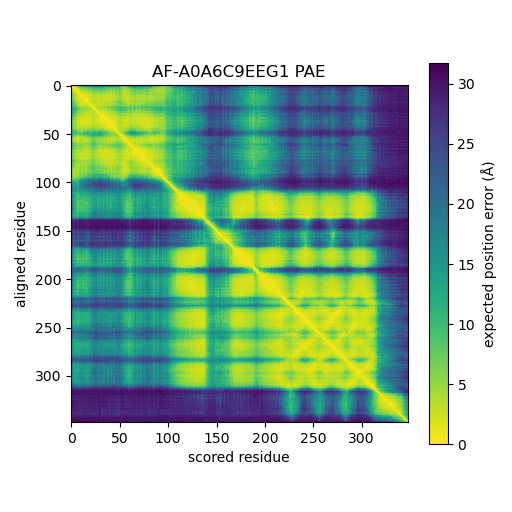? -22.533 -0.160 -7.380 1.00 62.72 165 HIS A CA 1
ATOM 1259 C C . HIS A 1 165 ? -22.888 -1.649 -7.467 1.00 62.72 165 HIS A C 1
ATOM 1261 O O . HIS A 1 165 ? -23.981 -2.083 -7.112 1.00 62.72 165 HIS A O 1
ATOM 1267 N N . SER A 1 166 ? -21.935 -2.440 -7.964 1.00 64.06 166 SER A N 1
ATOM 1268 C CA . SER A 1 166 ? -21.990 -3.899 -7.871 1.00 64.06 166 SER A CA 1
ATOM 1269 C C . SER A 1 166 ? -21.950 -4.301 -6.398 1.00 64.06 166 SER A C 1
ATOM 1271 O O . SER A 1 166 ? -21.122 -3.786 -5.658 1.00 64.06 166 SER A O 1
ATOM 1273 N N . ASN A 1 167 ? -22.777 -5.260 -5.979 1.00 65.94 167 ASN A N 1
ATOM 1274 C CA . ASN A 1 167 ? -22.736 -5.807 -4.616 1.00 65.94 167 ASN A CA 1
ATOM 1275 C C . ASN A 1 167 ? -21.524 -6.730 -4.377 1.00 65.94 167 ASN A C 1
ATOM 1277 O O . ASN A 1 167 ? -21.491 -7.434 -3.376 1.00 65.94 167 ASN A O 1
ATOM 1281 N N . ASP A 1 168 ? -20.565 -6.789 -5.308 1.00 73.12 168 ASP A N 1
ATOM 1282 C CA . ASP A 1 168 ? -19.394 -7.658 -5.233 1.00 73.12 168 ASP A CA 1
ATOM 1283 C C . ASP A 1 168 ? -18.125 -6.850 -4.885 1.00 73.12 168 ASP A C 1
ATOM 1285 O O . ASP A 1 168 ? -17.516 -6.231 -5.774 1.00 73.12 168 ASP A O 1
ATOM 1289 N N . PRO A 1 169 ? -17.667 -6.888 -3.615 1.00 80.19 169 PRO A N 1
ATOM 1290 C CA . PRO A 1 169 ? -16.461 -6.189 -3.184 1.00 80.19 169 PRO A CA 1
ATOM 1291 C C . PRO A 1 169 ? -15.198 -6.664 -3.919 1.00 80.19 169 PRO A C 1
ATOM 1293 O O . PRO A 1 169 ? -14.221 -5.917 -4.030 1.00 80.19 169 PRO A O 1
ATOM 1296 N N . THR A 1 170 ? -15.200 -7.886 -4.468 1.00 79.69 170 THR A N 1
ATOM 1297 C CA . THR A 1 170 ? -14.033 -8.449 -5.160 1.00 79.69 170 THR A CA 1
ATOM 1298 C C . THR A 1 170 ? -13.772 -7.767 -6.500 1.00 79.69 170 THR A C 1
ATOM 1300 O O . THR A 1 170 ? -12.614 -7.528 -6.850 1.00 79.69 170 THR A O 1
ATOM 1303 N N . GLN A 1 171 ? -14.820 -7.369 -7.229 1.00 83.31 171 GLN A N 1
ATOM 1304 C CA . GLN A 1 171 ? -14.675 -6.606 -8.473 1.00 83.31 171 GLN A CA 1
ATOM 1305 C C . GLN A 1 171 ? -14.131 -5.207 -8.207 1.00 83.31 171 GLN A C 1
ATOM 1307 O O . GLN A 1 171 ? -13.259 -4.722 -8.934 1.00 83.31 171 GLN A O 1
ATOM 1312 N N . TRP A 1 172 ? -14.614 -4.575 -7.137 1.00 86.62 172 TRP A N 1
ATOM 1313 C CA . TRP A 1 172 ? -14.135 -3.271 -6.710 1.00 86.62 172 TRP A CA 1
ATOM 1314 C C . TRP A 1 172 ? -12.649 -3.320 -6.358 1.00 86.62 172 TRP A C 1
ATOM 1316 O O . TRP A 1 172 ? -11.871 -2.579 -6.962 1.00 86.62 172 TRP A O 1
ATOM 1326 N N . ILE A 1 173 ? -12.208 -4.258 -5.513 1.00 89.75 173 ILE A N 1
ATOM 1327 C CA . ILE A 1 173 ? -10.773 -4.426 -5.230 1.00 89.75 173 ILE A CA 1
ATOM 1328 C C . ILE A 1 173 ? -9.984 -4.809 -6.489 1.00 89.75 173 ILE A C 1
ATOM 1330 O O . ILE A 1 173 ? -8.879 -4.304 -6.702 1.00 89.75 173 ILE A O 1
ATOM 1334 N N . GLY A 1 174 ? -10.557 -5.629 -7.372 1.00 86.75 174 GLY A N 1
ATOM 1335 C CA . GLY A 1 174 ? -9.973 -5.951 -8.673 1.00 86.75 174 GLY A CA 1
ATOM 1336 C C . GLY A 1 174 ? -9.638 -4.706 -9.501 1.00 86.75 174 GLY A C 1
ATOM 1337 O O . GLY A 1 174 ? -8.579 -4.655 -10.128 1.00 86.75 174 GLY A O 1
ATOM 1338 N N . SER A 1 175 ? -10.478 -3.667 -9.450 1.00 90.44 175 SER A N 1
ATOM 1339 C CA . SER A 1 175 ? -10.210 -2.397 -10.136 1.00 90.44 175 SER A CA 1
ATOM 1340 C C . SER A 1 175 ? -9.024 -1.625 -9.536 1.00 90.44 175 SER A C 1
ATOM 1342 O O . SER A 1 175 ? -8.189 -1.111 -10.285 1.00 90.44 175 SER A O 1
ATOM 1344 N N . PHE A 1 176 ? -8.880 -1.617 -8.204 1.00 91.62 176 PHE A N 1
ATOM 1345 C CA . PHE A 1 176 ? -7.721 -1.029 -7.520 1.00 91.62 176 PHE A CA 1
ATOM 1346 C C . PHE A 1 176 ? -6.431 -1.779 -7.838 1.00 91.62 176 PHE A C 1
ATOM 1348 O O . PHE A 1 176 ? -5.401 -1.149 -8.079 1.00 91.62 176 PHE A O 1
ATOM 1355 N N . LEU A 1 177 ? -6.482 -3.113 -7.878 1.00 92.12 177 LEU A N 1
ATOM 1356 C CA . LEU A 1 177 ? -5.338 -3.944 -8.250 1.00 92.12 177 LEU A CA 1
ATOM 1357 C C . LEU A 1 177 ? -4.927 -3.710 -9.706 1.00 92.12 177 LEU A C 1
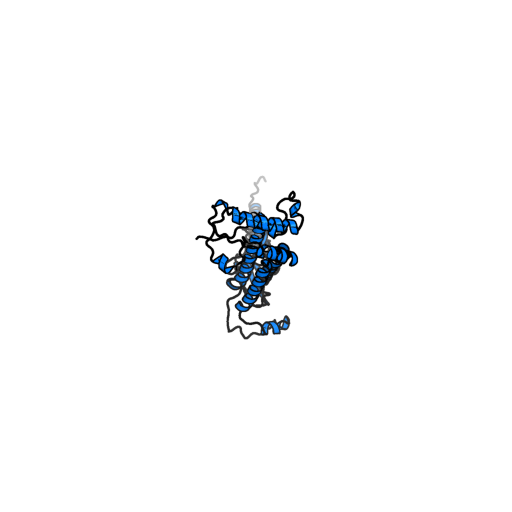ATOM 1359 O O . LEU A 1 177 ? -3.744 -3.539 -9.974 1.00 92.12 177 LEU A O 1
ATOM 1363 N N . ALA A 1 178 ? -5.883 -3.619 -10.633 1.00 91.25 178 ALA A N 1
ATOM 1364 C CA . ALA A 1 178 ? -5.589 -3.316 -12.032 1.00 91.25 178 ALA A CA 1
ATOM 1365 C C . ALA A 1 178 ? -4.952 -1.925 -12.206 1.00 91.25 178 ALA A C 1
ATOM 1367 O O . ALA A 1 178 ? -3.993 -1.766 -12.965 1.00 91.25 178 ALA A O 1
ATOM 1368 N N . LEU A 1 179 ? -5.452 -0.919 -11.478 1.00 93.31 179 LEU A N 1
ATOM 1369 C CA . LEU A 1 179 ? -4.869 0.423 -11.461 1.00 93.31 179 LEU A CA 1
ATOM 1370 C C . LEU A 1 179 ? -3.451 0.419 -10.867 1.00 93.31 179 LEU A C 1
ATOM 1372 O O . LEU A 1 179 ? -2.549 1.058 -11.414 1.00 93.31 179 LEU A O 1
ATOM 1376 N N . HIS A 1 180 ? -3.247 -0.309 -9.766 1.00 94.44 180 HIS A N 1
ATOM 1377 C CA . HIS A 1 180 ? -1.933 -0.495 -9.148 1.00 94.44 180 HIS A CA 1
ATOM 1378 C C . HIS A 1 180 ? -0.952 -1.146 -10.124 1.00 94.44 180 HIS A C 1
ATOM 1380 O O . HIS A 1 180 ? 0.140 -0.613 -10.318 1.00 94.44 180 HIS A O 1
ATOM 1386 N N . ASP A 1 181 ? -1.359 -2.225 -10.794 1.00 91.00 181 ASP A N 1
ATOM 1387 C CA . ASP A 1 181 ? -0.527 -2.957 -11.747 1.00 91.00 181 ASP A CA 1
ATOM 1388 C C . ASP A 1 181 ? -0.117 -2.066 -12.943 1.00 91.00 181 ASP A C 1
ATOM 1390 O O . ASP A 1 181 ? 1.045 -2.100 -13.360 1.00 91.00 181 ASP A O 1
ATOM 1394 N N . ASP A 1 182 ? -1.002 -1.195 -13.455 1.00 90.94 182 ASP A N 1
ATOM 1395 C CA . ASP A 1 182 ? -0.653 -0.207 -14.496 1.00 90.94 182 ASP A CA 1
ATOM 1396 C C . ASP A 1 182 ? 0.362 0.833 -13.988 1.00 90.94 182 ASP A C 1
ATOM 1398 O O . ASP A 1 182 ? 1.362 1.123 -14.655 1.00 90.94 182 ASP A O 1
ATOM 1402 N N . MET A 1 183 ? 0.177 1.364 -12.774 1.00 91.12 183 MET A N 1
ATOM 1403 C CA . MET A 1 183 ? 1.148 2.280 -12.160 1.00 91.12 183 MET A CA 1
ATOM 1404 C C . MET A 1 183 ? 2.501 1.597 -11.918 1.00 91.12 183 MET A C 1
ATOM 1406 O O . MET A 1 183 ? 3.553 2.187 -12.191 1.00 91.12 183 MET A O 1
ATOM 1410 N N . ALA A 1 184 ? 2.495 0.348 -11.451 1.00 91.06 184 ALA A N 1
ATOM 1411 C CA . ALA A 1 184 ? 3.685 -0.461 -11.232 1.00 91.06 184 ALA A CA 1
ATOM 1412 C C . ALA A 1 184 ? 4.430 -0.700 -12.552 1.00 91.06 184 ALA A C 1
ATOM 1414 O O . ALA A 1 184 ? 5.635 -0.432 -12.635 1.00 91.06 184 ALA A O 1
ATOM 1415 N N . LEU A 1 185 ? 3.715 -1.095 -13.610 1.00 88.44 185 LEU A N 1
ATOM 1416 C CA . LEU A 1 185 ? 4.264 -1.269 -14.954 1.00 88.44 185 LEU A CA 1
ATOM 1417 C C . LEU A 1 185 ? 4.910 0.029 -15.455 1.00 88.44 185 LEU A C 1
ATOM 1419 O O . LEU A 1 185 ? 6.058 0.022 -15.904 1.00 88.44 185 LEU A O 1
ATOM 1423 N N . ARG A 1 186 ? 4.217 1.166 -15.325 1.00 85.56 186 ARG A N 1
ATOM 1424 C CA . ARG A 1 186 ? 4.740 2.485 -15.719 1.00 85.56 186 ARG A CA 1
ATOM 1425 C C . ARG A 1 186 ? 5.964 2.892 -14.908 1.00 85.56 186 ARG A C 1
ATOM 1427 O O . ARG A 1 186 ? 6.893 3.462 -15.479 1.00 85.56 186 ARG A O 1
ATOM 1434 N N . SER A 1 187 ? 6.008 2.566 -13.616 1.00 85.88 187 SER A N 1
ATOM 1435 C CA . SER A 1 187 ? 7.158 2.846 -12.745 1.00 85.88 187 SER A CA 1
ATOM 1436 C C . SER A 1 187 ? 8.427 2.099 -13.179 1.00 85.88 187 SER A C 1
ATOM 1438 O O . SER A 1 187 ? 9.542 2.603 -13.010 1.00 85.88 187 SER A O 1
ATOM 1440 N N . MET A 1 188 ? 8.252 0.907 -13.759 1.00 83.25 188 MET A N 1
ATOM 1441 C CA . MET A 1 188 ? 9.333 0.041 -14.229 1.00 83.25 188 MET A CA 1
ATOM 1442 C C . MET A 1 188 ? 9.628 0.230 -15.719 1.00 83.25 188 MET A C 1
ATOM 1444 O O . MET A 1 188 ? 10.704 -0.142 -16.189 1.00 83.25 188 MET A O 1
ATOM 1448 N N . SER A 1 189 ? 8.712 0.854 -16.462 1.00 74.81 189 SER A N 1
ATOM 1449 C CA . SER A 1 189 ? 8.950 1.258 -17.840 1.00 74.81 189 SER A CA 1
ATOM 1450 C C . SER A 1 189 ? 10.070 2.307 -17.887 1.00 74.81 189 SER A C 1
ATOM 1452 O O . SER A 1 189 ? 10.089 3.265 -17.114 1.00 74.81 189 SER A O 1
ATOM 1454 N N . GLY A 1 190 ? 11.059 2.099 -18.761 1.00 58.16 190 GLY A N 1
ATOM 1455 C CA . GLY A 1 190 ? 12.238 2.964 -18.872 1.00 58.16 190 GLY A CA 1
ATOM 1456 C C . GLY A 1 190 ? 11.910 4.336 -19.461 1.00 58.16 190 GLY A C 1
ATOM 1457 O O . GLY A 1 190 ? 12.227 4.577 -20.621 1.00 58.16 190 GLY A O 1
ATOM 1458 N N . SER A 1 191 ? 11.252 5.209 -18.695 1.00 58.81 191 SER A N 1
ATOM 1459 C CA . SER A 1 191 ? 10.951 6.587 -19.096 1.00 58.81 191 SER A CA 1
ATOM 1460 C C . SER A 1 191 ? 12.240 7.409 -19.304 1.00 58.81 191 SER A C 1
ATOM 1462 O O . SER A 1 191 ? 13.293 7.022 -18.795 1.00 58.81 191 SER A O 1
ATOM 1464 N N . PRO A 1 192 ? 12.190 8.549 -20.026 1.00 48.91 192 PRO A N 1
ATOM 1465 C CA . PRO A 1 192 ? 13.348 9.434 -20.233 1.00 48.91 192 PRO A CA 1
ATOM 1466 C C . PRO A 1 192 ? 13.973 9.968 -18.929 1.00 48.91 192 PRO A C 1
ATOM 1468 O O . PRO A 1 192 ? 15.185 10.154 -18.855 1.00 48.91 192 PRO A O 1
ATOM 1471 N N . GLN A 1 193 ? 13.157 10.125 -17.875 1.00 58.50 193 GLN A N 1
ATOM 1472 C CA . GLN A 1 193 ? 13.581 10.375 -16.490 1.00 58.50 193 GLN A CA 1
ATOM 1473 C C . GLN A 1 193 ? 13.189 9.174 -15.602 1.00 58.50 193 GLN A C 1
ATOM 1475 O O . GLN A 1 193 ? 12.274 9.269 -14.771 1.00 58.50 193 GLN A O 1
ATOM 1480 N N . PRO A 1 194 ? 13.889 8.033 -15.727 1.00 63.12 194 PRO A N 1
ATOM 1481 C CA . PRO A 1 194 ? 13.435 6.761 -15.166 1.00 63.12 194 PRO A CA 1
ATOM 1482 C C . PRO A 1 194 ? 13.361 6.794 -13.637 1.00 63.12 194 PRO A C 1
ATOM 1484 O O . PRO A 1 194 ? 12.500 6.157 -13.041 1.00 63.12 194 PRO A O 1
ATOM 1487 N N . THR A 1 195 ? 14.203 7.591 -12.976 1.00 71.25 195 THR A N 1
ATOM 1488 C CA . THR A 1 195 ? 14.195 7.715 -11.513 1.00 71.25 195 THR A CA 1
ATOM 1489 C C . THR A 1 195 ? 13.037 8.572 -10.996 1.00 71.25 195 THR A C 1
ATOM 1491 O O . THR A 1 195 ? 12.449 8.236 -9.970 1.00 71.25 195 THR A O 1
ATOM 1494 N N . ALA A 1 196 ? 12.693 9.672 -11.675 1.00 78.31 196 ALA A N 1
ATOM 1495 C CA . ALA A 1 196 ? 11.641 10.581 -11.214 1.00 78.31 196 ALA A CA 1
ATOM 1496 C C . ALA A 1 196 ? 10.248 9.988 -11.456 1.00 78.31 196 ALA A C 1
ATOM 1498 O O . ALA A 1 196 ? 9.437 9.949 -10.532 1.00 78.31 196 ALA A O 1
ATOM 1499 N N . THR A 1 197 ? 10.003 9.450 -12.657 1.00 80.50 197 THR A N 1
ATOM 1500 C CA . THR A 1 197 ? 8.743 8.766 -12.983 1.00 80.50 197 THR A CA 1
ATOM 1501 C C . THR A 1 197 ? 8.523 7.566 -12.070 1.00 80.50 197 THR A C 1
ATOM 1503 O O . THR A 1 197 ? 7.445 7.434 -11.499 1.00 80.50 197 THR A O 1
ATOM 1506 N N . ARG A 1 198 ? 9.555 6.739 -11.847 1.00 85.00 198 ARG A N 1
ATOM 1507 C CA . ARG A 1 198 ? 9.471 5.611 -10.912 1.00 85.00 198 ARG A CA 1
ATOM 1508 C C . ARG A 1 198 ? 9.093 6.063 -9.510 1.00 85.00 198 ARG A C 1
ATOM 1510 O O . ARG A 1 198 ? 8.138 5.541 -8.955 1.00 85.00 198 ARG A O 1
ATOM 1517 N N . LYS A 1 199 ? 9.804 7.048 -8.947 1.00 87.62 199 LYS A N 1
ATOM 1518 C CA . LYS A 1 199 ? 9.506 7.570 -7.601 1.00 87.62 199 LYS A CA 1
ATOM 1519 C C . LYS A 1 199 ? 8.080 8.110 -7.497 1.00 87.62 199 LYS A C 1
ATOM 1521 O O . LYS A 1 199 ? 7.420 7.854 -6.498 1.00 87.62 199 LYS A O 1
ATOM 1526 N N . ALA A 1 200 ? 7.608 8.832 -8.513 1.00 89.81 200 ALA A N 1
ATOM 1527 C CA . ALA A 1 200 ? 6.250 9.366 -8.537 1.00 89.81 200 ALA A CA 1
ATOM 1528 C C . ALA A 1 200 ? 5.195 8.251 -8.586 1.00 89.81 200 ALA A C 1
ATOM 1530 O O . ALA A 1 200 ? 4.253 8.286 -7.803 1.00 89.81 200 ALA A O 1
ATOM 1531 N N . MET A 1 201 ? 5.376 7.247 -9.448 1.00 91.50 201 MET A N 1
ATOM 1532 C CA . MET A 1 201 ? 4.439 6.126 -9.572 1.00 91.50 201 MET A CA 1
ATOM 1533 C C . MET A 1 201 ? 4.436 5.234 -8.324 1.00 91.50 201 MET A C 1
ATOM 1535 O O . MET A 1 201 ? 3.369 4.918 -7.822 1.00 91.50 201 MET A O 1
ATOM 1539 N N . VAL A 1 202 ? 5.603 4.904 -7.760 1.00 93.12 202 VAL A N 1
ATOM 1540 C CA . VAL A 1 202 ? 5.699 4.141 -6.497 1.00 93.12 202 VAL A CA 1
ATOM 1541 C C . VAL A 1 202 ? 5.065 4.911 -5.333 1.00 93.12 202 VAL A C 1
ATOM 1543 O O . VAL A 1 202 ? 4.407 4.331 -4.474 1.00 93.12 202 VAL A O 1
ATOM 1546 N N . LYS A 1 203 ? 5.227 6.240 -5.296 1.00 94.31 203 LYS A N 1
ATOM 1547 C CA . LYS A 1 203 ? 4.522 7.074 -4.317 1.00 94.31 203 LYS A CA 1
ATOM 1548 C C . LYS A 1 203 ? 3.009 7.020 -4.542 1.00 94.31 203 LYS A C 1
ATOM 1550 O O . LYS A 1 203 ? 2.279 6.896 -3.569 1.00 94.31 203 LYS A O 1
ATOM 1555 N N . ALA A 1 204 ? 2.554 7.090 -5.792 1.00 94.12 204 ALA A N 1
ATOM 1556 C CA . ALA A 1 204 ? 1.137 7.031 -6.133 1.00 94.12 204 ALA A CA 1
ATOM 1557 C C . ALA A 1 204 ? 0.498 5.693 -5.729 1.00 94.12 204 ALA A C 1
ATOM 1559 O O . ALA A 1 204 ? -0.562 5.712 -5.115 1.00 94.12 204 ALA A O 1
ATOM 1560 N N . THR A 1 205 ? 1.157 4.553 -5.970 1.00 95.56 205 THR A N 1
ATOM 1561 C CA . THR A 1 205 ? 0.647 3.242 -5.528 1.00 95.56 205 THR A CA 1
ATOM 1562 C C . THR A 1 205 ? 0.577 3.137 -4.009 1.00 95.56 205 THR A C 1
ATOM 1564 O O . THR A 1 205 ? -0.384 2.596 -3.470 1.00 95.56 205 THR A O 1
ATOM 1567 N N . LYS A 1 206 ? 1.571 3.688 -3.298 1.00 95.50 206 LYS A N 1
ATOM 1568 C CA . LYS A 1 206 ? 1.552 3.743 -1.833 1.00 95.50 206 LYS A CA 1
ATOM 1569 C C . LYS A 1 206 ? 0.417 4.623 -1.313 1.00 95.50 206 LYS A C 1
ATOM 1571 O O . LYS A 1 206 ? -0.253 4.233 -0.363 1.00 95.50 206 LYS A O 1
ATOM 1576 N N . THR A 1 207 ? 0.211 5.793 -1.914 1.00 95.44 207 THR A N 1
ATOM 1577 C CA . THR A 1 207 ? -0.903 6.683 -1.567 1.00 95.44 207 THR A CA 1
ATOM 1578 C C . THR A 1 207 ? -2.238 5.993 -1.823 1.00 95.44 207 THR A C 1
ATOM 1580 O O . THR A 1 207 ? -3.041 5.950 -0.909 1.00 95.44 207 THR A O 1
ATOM 1583 N N . LEU A 1 208 ? -2.421 5.337 -2.973 1.00 95.12 208 LEU A N 1
ATOM 1584 C CA . LEU A 1 208 ? -3.628 4.564 -3.284 1.00 95.12 208 LEU A CA 1
ATOM 1585 C C . LEU A 1 208 ? -3.952 3.524 -2.198 1.00 95.12 208 LEU A C 1
ATOM 1587 O O . LEU A 1 208 ? -5.075 3.473 -1.707 1.00 95.12 208 LEU A O 1
ATOM 1591 N N . ALA A 1 209 ? -2.962 2.721 -1.800 1.00 95.06 209 ALA A N 1
ATOM 1592 C CA . ALA A 1 209 ? -3.133 1.717 -0.752 1.00 95.06 209 ALA A CA 1
ATOM 1593 C C . ALA A 1 209 ? -3.405 2.343 0.628 1.00 95.06 209 ALA A C 1
ATOM 1595 O O . ALA A 1 209 ? -4.248 1.859 1.379 1.00 95.06 209 ALA A O 1
ATOM 1596 N N . SER A 1 210 ? -2.715 3.443 0.951 1.00 94.50 210 SER A N 1
ATOM 1597 C CA . SER A 1 210 ? -2.896 4.150 2.225 1.00 94.50 210 SER A CA 1
ATOM 1598 C C . SER A 1 210 ? -4.273 4.802 2.313 1.00 94.50 210 SER A C 1
ATOM 1600 O O . SER A 1 210 ? -4.914 4.708 3.350 1.00 94.50 210 SER A O 1
ATOM 1602 N N . ASP A 1 211 ? -4.736 5.440 1.240 1.00 94.38 211 ASP A N 1
ATOM 1603 C CA . ASP A 1 211 ? -6.045 6.090 1.169 1.00 94.38 211 ASP A CA 1
ATOM 1604 C C . ASP A 1 211 ? -7.166 5.054 1.295 1.00 94.38 211 ASP A C 1
ATOM 1606 O O . ASP A 1 211 ? -8.131 5.284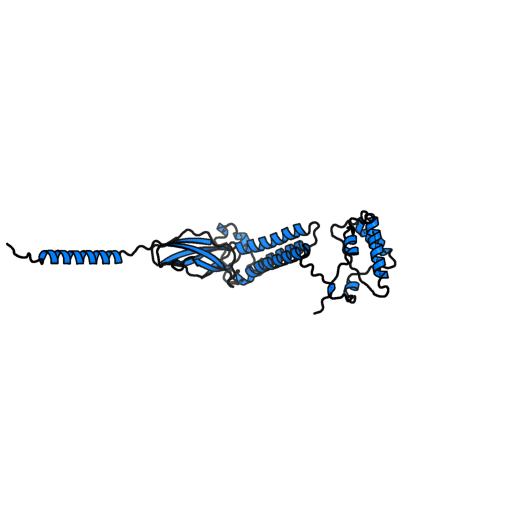 2.017 1.00 94.38 211 ASP A O 1
ATOM 1610 N N . LEU A 1 212 ? -6.994 3.881 0.675 1.00 93.81 212 LEU A N 1
ATOM 1611 C CA . LEU A 1 212 ? -7.913 2.755 0.821 1.00 93.81 212 LEU A CA 1
ATOM 1612 C C . LEU A 1 212 ? -8.003 2.283 2.282 1.00 93.81 212 LEU A C 1
ATOM 1614 O O . LEU A 1 212 ? -9.099 2.187 2.825 1.00 93.81 212 LEU A O 1
ATOM 1618 N N . LEU A 1 213 ? -6.867 2.029 2.941 1.00 94.31 213 LEU A N 1
ATOM 1619 C CA . LEU A 1 213 ? -6.842 1.612 4.350 1.00 94.31 213 LEU A CA 1
ATOM 1620 C C . LEU A 1 213 ? -7.367 2.700 5.301 1.00 94.31 213 LEU A C 1
ATOM 1622 O O . LEU A 1 213 ? -8.054 2.382 6.267 1.00 94.31 213 LEU A O 1
ATOM 1626 N N . ASN A 1 214 ? -7.074 3.971 5.019 1.00 94.56 214 ASN A N 1
ATOM 1627 C CA . ASN A 1 214 ? -7.543 5.122 5.798 1.00 94.56 214 ASN A CA 1
ATOM 1628 C C . ASN A 1 214 ? -9.024 5.455 5.564 1.00 94.56 214 ASN A C 1
ATOM 1630 O O . ASN A 1 214 ? -9.559 6.329 6.250 1.00 94.56 214 ASN A O 1
ATOM 1634 N N . GLY A 1 215 ? -9.689 4.771 4.627 1.00 94.50 215 GLY A N 1
ATOM 1635 C CA . GLY A 1 215 ? -11.141 4.821 4.492 1.00 94.50 215 GLY A CA 1
ATOM 1636 C C . GLY A 1 215 ? -11.859 4.327 5.749 1.00 94.50 215 GLY A C 1
ATOM 1637 O O . GLY A 1 215 ? -12.969 4.769 6.021 1.00 94.50 215 GLY A O 1
ATOM 1638 N N . VAL A 1 216 ? -11.208 3.488 6.563 1.00 96.00 216 VAL A N 1
ATOM 1639 C CA . VAL A 1 216 ? -11.682 3.133 7.906 1.00 96.00 216 VAL A CA 1
ATOM 1640 C C . VAL A 1 216 ? -10.833 3.861 8.943 1.00 96.00 216 VAL A C 1
ATOM 1642 O O . VAL A 1 216 ? -9.607 3.725 8.963 1.00 96.00 216 VAL A O 1
ATOM 1645 N N . ARG A 1 217 ? -11.473 4.639 9.819 1.00 96.00 217 ARG A N 1
ATOM 1646 C CA . ARG A 1 217 ? -10.765 5.476 10.799 1.00 96.00 217 ARG A CA 1
ATOM 1647 C C . ARG A 1 217 ? -11.461 5.548 12.146 1.00 96.00 217 ARG A C 1
ATOM 1649 O O . ARG A 1 217 ? -12.685 5.535 12.231 1.00 96.00 217 ARG A O 1
ATOM 1656 N N . ILE A 1 218 ? -10.672 5.707 13.203 1.00 95.62 218 ILE A N 1
ATOM 1657 C CA . ILE A 1 218 ? -11.184 6.031 14.538 1.00 95.62 218 ILE A CA 1
ATOM 1658 C C . ILE A 1 218 ? -11.445 7.536 14.602 1.00 95.62 218 ILE A C 1
ATOM 1660 O O . ILE A 1 218 ? -10.553 8.332 14.296 1.00 95.62 218 ILE A O 1
ATOM 1664 N N . ASN A 1 219 ? -12.645 7.928 15.027 1.00 92.25 219 ASN A N 1
ATOM 1665 C CA . ASN A 1 219 ? -12.971 9.334 15.237 1.00 92.25 219 ASN A CA 1
ATOM 1666 C C . ASN A 1 219 ? -12.314 9.862 16.522 1.00 92.25 219 ASN A C 1
ATOM 1668 O O . ASN A 1 219 ? -12.204 9.119 17.502 1.00 92.25 219 ASN A O 1
ATOM 1672 N N . PRO A 1 220 ? -11.904 11.145 16.552 1.00 87.44 220 PRO A N 1
ATOM 1673 C CA . PRO A 1 220 ? -11.348 11.751 17.753 1.00 87.44 220 PRO A CA 1
ATOM 1674 C C . PRO A 1 220 ? -12.285 11.596 18.954 1.00 87.44 220 PRO A C 1
ATOM 1676 O O . PRO A 1 220 ? -13.471 11.919 18.880 1.00 87.44 220 PRO A O 1
ATOM 1679 N N . SER A 1 221 ? -11.737 11.110 20.063 1.00 82.25 221 SER A N 1
ATOM 1680 C CA . SER A 1 221 ? -12.432 10.928 21.336 1.00 82.25 221 SER A CA 1
ATOM 1681 C C . SER A 1 221 ? -12.112 12.071 22.301 1.00 82.25 221 SER A C 1
ATOM 1683 O O . SER A 1 221 ? -10.993 12.589 22.341 1.00 82.25 221 SER A O 1
ATOM 1685 N N . GLU A 1 222 ? -13.098 12.468 23.104 1.00 86.56 222 GLU A N 1
ATOM 1686 C CA . GLU A 1 222 ? -12.898 13.430 24.191 1.00 86.56 222 GLU A CA 1
ATOM 1687 C C . GLU A 1 222 ? -12.212 12.777 25.400 1.00 86.56 222 GLU A C 1
ATOM 1689 O O . GLU A 1 222 ? -12.235 11.556 25.575 1.00 86.56 222 GLU A O 1
ATOM 1694 N N . SER A 1 223 ? -11.611 13.595 26.267 1.00 86.25 223 SER A N 1
ATOM 1695 C CA . SER A 1 223 ? -11.037 13.104 27.519 1.00 86.25 223 SER A CA 1
ATOM 1696 C C . SER A 1 223 ? -12.122 12.593 28.470 1.00 86.25 223 SER A C 1
ATOM 1698 O O . SER A 1 223 ? -13.217 13.146 28.572 1.00 86.25 223 SER A O 1
ATOM 1700 N N . ILE A 1 224 ? -11.805 11.529 29.209 1.00 87.69 224 ILE A N 1
ATOM 1701 C CA . ILE A 1 224 ? -12.760 10.844 30.081 1.00 87.69 224 ILE A CA 1
ATOM 1702 C C . ILE A 1 224 ? -12.374 11.053 31.538 1.00 87.69 224 ILE A C 1
ATOM 1704 O O . ILE A 1 224 ? -11.259 10.741 31.960 1.00 87.69 224 ILE A O 1
ATOM 1708 N N . SER A 1 225 ? -13.330 11.540 32.330 1.00 85.81 225 SER A N 1
ATOM 1709 C CA . SER A 1 225 ? -13.205 11.623 33.786 1.00 85.81 225 SER A CA 1
ATOM 1710 C C . SER A 1 225 ? -13.926 10.458 34.458 1.00 85.81 225 SER A C 1
ATOM 1712 O O . SER A 1 225 ? -15.127 10.262 34.276 1.00 85.81 225 SER A O 1
ATOM 1714 N N . VAL A 1 226 ? -13.188 9.692 35.256 1.00 83.75 226 VAL A N 1
ATOM 1715 C CA . VAL A 1 226 ? -13.670 8.513 35.973 1.00 83.75 226 VAL A CA 1
ATOM 1716 C C . VAL A 1 226 ? -13.783 8.839 37.461 1.00 83.75 226 VAL A C 1
ATOM 1718 O O . VAL A 1 226 ? -12.806 9.212 38.106 1.00 83.75 226 VAL A O 1
ATOM 1721 N N . PHE A 1 227 ? -14.990 8.703 38.011 1.00 83.69 227 PHE A N 1
ATOM 1722 C CA . PHE A 1 227 ? -15.300 9.046 39.409 1.00 83.69 227 PHE A CA 1
ATOM 1723 C C . PHE A 1 227 ? -15.580 7.819 40.293 1.00 83.69 227 PHE A C 1
ATOM 1725 O O . PHE A 1 227 ? -15.880 7.959 41.478 1.00 83.69 227 PHE A O 1
ATOM 1732 N N . SER A 1 228 ? -15.507 6.621 39.718 1.00 81.12 228 SER A N 1
ATOM 1733 C CA . SER A 1 228 ? -15.843 5.333 40.332 1.00 81.12 228 SER A CA 1
ATOM 1734 C C . SER A 1 228 ? -14.832 4.258 39.911 1.00 81.12 228 SER A C 1
ATOM 1736 O O . SER A 1 228 ? -13.937 4.517 39.114 1.00 81.12 228 SER A O 1
ATOM 1738 N N . GLU A 1 229 ? -14.974 3.033 40.422 1.00 86.31 229 GLU A N 1
ATOM 1739 C CA . GLU A 1 229 ? -14.110 1.897 40.053 1.00 86.31 229 GLU A CA 1
ATOM 1740 C C . GLU A 1 229 ? -14.220 1.514 38.563 1.00 86.31 229 GLU A C 1
ATOM 1742 O O . GLU A 1 229 ? -13.308 0.906 38.002 1.00 86.31 229 GLU A O 1
ATOM 1747 N N . SER A 1 230 ? -15.319 1.886 37.895 1.00 87.38 230 SER A N 1
ATOM 1748 C CA . SER A 1 230 ? -15.557 1.556 36.489 1.00 87.38 230 SER A CA 1
ATOM 1749 C C . SER A 1 230 ? -16.238 2.677 35.708 1.00 87.38 230 SER A C 1
ATOM 1751 O O . SER A 1 230 ? -17.228 3.239 36.181 1.00 87.38 230 SER A O 1
ATOM 1753 N N . ALA A 1 231 ? -15.791 2.912 34.474 1.00 90.50 231 ALA A N 1
ATOM 1754 C CA . ALA A 1 231 ? -16.407 3.843 33.527 1.00 90.50 231 ALA A CA 1
ATOM 1755 C C . ALA A 1 231 ? -16.506 3.245 32.117 1.00 90.50 231 ALA A C 1
ATOM 1757 O O . ALA A 1 231 ? -15.865 2.242 31.803 1.00 90.50 231 ALA A O 1
ATOM 1758 N N . LYS A 1 232 ? -17.323 3.869 31.264 1.00 91.81 232 LYS A N 1
ATOM 1759 C CA . LYS A 1 232 ? -17.487 3.495 29.857 1.00 91.81 232 LYS A CA 1
ATOM 1760 C C . LYS A 1 232 ? -16.750 4.485 28.960 1.00 91.81 232 LYS A C 1
ATOM 1762 O O . LYS A 1 232 ? -16.878 5.690 29.151 1.00 91.81 232 LYS A O 1
ATOM 1767 N N . MET A 1 233 ? -16.018 3.957 27.989 1.00 92.81 233 MET A N 1
ATOM 1768 C CA . MET A 1 233 ? -15.283 4.700 26.972 1.00 92.81 233 MET A CA 1
ATOM 1769 C C . MET A 1 233 ? -15.830 4.323 25.594 1.00 92.81 233 MET A C 1
ATOM 1771 O O . MET A 1 233 ? -15.438 3.285 25.056 1.00 92.81 233 MET A O 1
ATOM 1775 N N . PRO A 1 234 ? -16.778 5.098 25.046 1.00 94.31 234 PRO A N 1
ATOM 1776 C CA . PRO A 1 234 ? -17.242 4.884 23.687 1.00 94.31 234 PRO A CA 1
ATOM 1777 C C . PRO A 1 234 ? -16.155 5.303 22.693 1.00 94.31 234 PRO A C 1
ATOM 1779 O O . PRO A 1 234 ? -15.567 6.373 22.822 1.00 94.31 234 PRO A O 1
ATOM 1782 N N . ILE A 1 235 ? -15.915 4.462 21.696 1.00 94.38 235 ILE A N 1
ATOM 1783 C CA . ILE A 1 235 ? -15.039 4.717 20.558 1.00 94.38 235 ILE A CA 1
ATOM 1784 C C . ILE A 1 235 ? -15.884 4.561 19.302 1.00 94.38 235 ILE A C 1
ATOM 1786 O O . ILE A 1 235 ? -16.487 3.510 19.084 1.00 94.38 235 ILE A O 1
ATOM 1790 N N . THR A 1 236 ? -15.934 5.613 18.495 1.00 95.62 236 THR A N 1
ATOM 1791 C CA . THR A 1 236 ? -16.629 5.603 17.207 1.00 95.62 236 THR A CA 1
ATOM 1792 C C . THR A 1 236 ? -15.618 5.353 16.097 1.00 95.62 236 THR A C 1
ATOM 1794 O O . THR A 1 236 ? -14.577 6.012 16.043 1.00 95.62 236 THR A O 1
ATOM 1797 N N . VAL A 1 237 ? 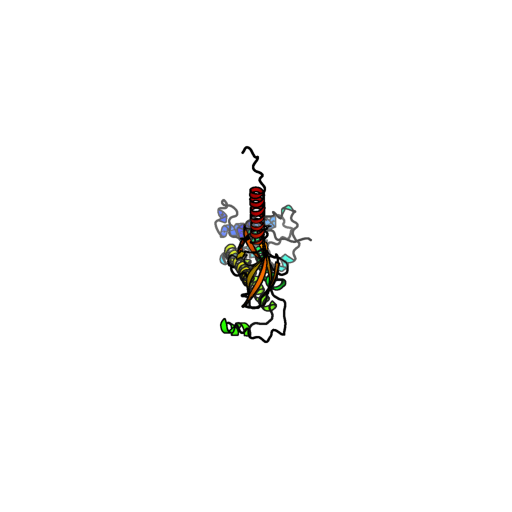-15.930 4.411 15.215 1.00 96.56 237 VAL A N 1
ATOM 1798 C CA . VAL A 1 237 ? -15.145 4.090 14.023 1.00 96.56 237 VAL A CA 1
ATOM 1799 C C . VAL A 1 237 ? -16.006 4.389 12.802 1.00 96.56 237 VAL A C 1
ATOM 1801 O O . VAL A 1 237 ? -17.153 3.952 12.742 1.00 96.56 237 VAL A O 1
ATOM 1804 N N . SER A 1 238 ? -15.450 5.143 11.859 1.00 95.75 238 SER A N 1
ATOM 1805 C CA . SER A 1 238 ? -16.105 5.513 10.602 1.00 95.75 238 SER A CA 1
ATOM 1806 C C . SER A 1 238 ? -15.592 4.635 9.472 1.00 95.75 238 SER A C 1
ATOM 1808 O O . SER A 1 238 ? -14.390 4.354 9.410 1.00 95.75 238 SER A O 1
ATOM 1810 N N . ASN A 1 239 ? -16.483 4.257 8.564 1.00 94.38 239 ASN A N 1
ATOM 1811 C CA . ASN A 1 239 ? -16.171 3.568 7.323 1.00 94.38 239 ASN A CA 1
ATOM 1812 C C . ASN A 1 239 ? -16.634 4.418 6.136 1.00 94.38 239 ASN A C 1
ATOM 1814 O O . ASN A 1 239 ? -17.815 4.441 5.810 1.00 94.38 239 ASN A O 1
ATOM 1818 N N . ASP A 1 240 ? -15.700 5.079 5.460 1.00 93.19 240 ASP A N 1
ATOM 1819 C CA . ASP A 1 240 ? -15.966 5.865 4.251 1.00 93.19 240 ASP A CA 1
ATOM 1820 C C . ASP A 1 240 ? -16.017 4.992 2.980 1.00 93.19 240 ASP A C 1
ATOM 1822 O O . ASP A 1 240 ? -16.210 5.517 1.883 1.00 93.19 240 ASP A O 1
ATOM 1826 N N . LEU A 1 241 ? -15.813 3.674 3.093 1.00 91.25 241 LEU A N 1
ATOM 1827 C CA . LEU A 1 241 ? -15.784 2.758 1.955 1.00 91.25 241 LEU A CA 1
ATOM 1828 C C . LEU A 1 241 ? -17.205 2.358 1.514 1.00 91.25 241 LEU A C 1
ATOM 1830 O O . LEU A 1 241 ? -18.120 2.304 2.341 1.00 91.25 241 LEU A O 1
ATOM 1834 N N . PRO A 1 242 ? -17.384 1.991 0.230 1.00 87.12 242 PRO A N 1
ATOM 1835 C CA . PRO A 1 242 ? -18.681 1.582 -0.315 1.00 87.12 242 PRO A CA 1
ATOM 1836 C C . PRO A 1 242 ? -19.141 0.183 0.114 1.00 87.12 242 PRO A C 1
ATOM 1838 O O . PRO A 1 242 ? -20.207 -0.256 -0.300 1.00 87.12 242 PRO A O 1
ATOM 1841 N N . TYR A 1 243 ? -18.369 -0.521 0.946 1.00 87.19 243 TYR A N 1
ATOM 1842 C CA . TYR A 1 243 ? -18.694 -1.862 1.431 1.00 87.19 243 TYR A CA 1
ATOM 1843 C C . TYR A 1 243 ? -18.517 -1.947 2.942 1.00 87.19 243 TYR A C 1
ATOM 1845 O O . TYR A 1 243 ? -17.726 -1.201 3.524 1.00 87.19 243 TYR A O 1
ATOM 1853 N N . ALA A 1 244 ? -19.238 -2.876 3.566 1.00 89.62 244 ALA A N 1
ATOM 1854 C CA . ALA A 1 244 ? -19.101 -3.155 4.986 1.00 89.62 244 ALA A CA 1
ATOM 1855 C C . ALA A 1 244 ? -17.713 -3.728 5.321 1.00 89.62 244 ALA A C 1
ATOM 1857 O O . ALA A 1 244 ? -17.130 -4.512 4.564 1.00 89.62 244 ALA A O 1
ATOM 1858 N N . VAL A 1 245 ? -17.201 -3.358 6.491 1.00 93.00 245 VAL A N 1
ATOM 1859 C CA . VAL A 1 245 ? -15.908 -3.818 7.011 1.00 93.00 245 VAL A CA 1
ATOM 1860 C C . VAL A 1 245 ? -16.082 -4.489 8.366 1.00 93.00 245 VAL A C 1
ATOM 1862 O O . VAL A 1 245 ? -16.947 -4.102 9.148 1.00 93.00 245 VAL A O 1
ATOM 1865 N N . SER A 1 246 ? -15.238 -5.479 8.643 1.00 93.56 246 SER A N 1
ATOM 1866 C CA . SER A 1 246 ? -15.155 -6.173 9.927 1.00 93.56 246 SER A CA 1
ATOM 1867 C C . SER A 1 246 ? -13.733 -6.044 10.459 1.00 93.56 246 SER A C 1
ATOM 1869 O O . SER A 1 246 ? -12.775 -6.514 9.836 1.00 93.56 246 SER A O 1
ATOM 1871 N N . VAL A 1 247 ? -13.582 -5.336 11.578 1.00 95.31 247 VAL A N 1
ATOM 1872 C CA . VAL A 1 247 ? -12.281 -4.919 12.120 1.00 95.31 247 VAL A CA 1
ATOM 1873 C C . VAL A 1 247 ? -12.249 -5.115 13.630 1.00 95.31 247 VAL A C 1
ATOM 1875 O O . VAL A 1 247 ? -13.289 -5.219 14.279 1.00 95.31 247 VAL A O 1
ATOM 1878 N N . GLN A 1 248 ? -11.053 -5.126 14.211 1.00 95.81 248 GLN A N 1
ATOM 1879 C CA . GLN A 1 248 ? -10.889 -5.150 15.661 1.00 95.81 248 GLN A CA 1
ATOM 1880 C C . GLN A 1 248 ? -10.347 -3.809 16.141 1.00 95.81 248 GLN A C 1
ATOM 1882 O O . GLN A 1 248 ? -9.392 -3.261 15.591 1.00 95.81 248 GLN A O 1
ATOM 1887 N N . VAL A 1 249 ? -10.943 -3.278 17.199 1.00 95.94 249 VAL A N 1
ATOM 1888 C CA . VAL A 1 249 ? -10.453 -2.088 17.887 1.00 95.94 249 VAL A CA 1
ATOM 1889 C C . VAL A 1 249 ? -9.671 -2.549 19.104 1.00 95.94 249 VAL A C 1
ATOM 1891 O O . VAL A 1 249 ? -10.195 -3.283 19.943 1.00 95.94 249 VAL A O 1
ATOM 1894 N N . ASN A 1 250 ? -8.424 -2.107 19.222 1.00 95.62 250 ASN A N 1
ATOM 1895 C CA . ASN A 1 250 ? -7.567 -2.393 20.363 1.00 95.62 250 ASN A CA 1
ATOM 1896 C C . ASN A 1 250 ? -7.364 -1.147 21.211 1.00 95.62 250 ASN A C 1
ATOM 1898 O O . ASN A 1 250 ? -7.168 -0.065 20.669 1.00 95.62 250 ASN A O 1
ATOM 1902 N N . SER A 1 251 ? -7.354 -1.313 22.530 1.00 94.44 251 SER A N 1
ATOM 1903 C CA . SER A 1 251 ? -7.083 -0.263 23.507 1.00 94.44 251 SER A CA 1
ATOM 1904 C C . SER A 1 251 ? -6.014 -0.732 24.490 1.00 94.44 251 SER A C 1
ATOM 1906 O O . SER A 1 251 ? -6.153 -1.766 25.149 1.00 94.44 251 SER A O 1
ATOM 1908 N N . LEU A 1 252 ? -4.937 0.042 24.599 1.00 93.62 252 LEU A N 1
ATOM 1909 C CA . LEU A 1 252 ? -3.842 -0.183 25.541 1.00 93.62 252 LEU A CA 1
ATOM 1910 C C . LEU A 1 252 ? -3.644 1.062 26.393 1.00 93.62 252 LEU A C 1
ATOM 1912 O O . LEU A 1 252 ? -3.650 2.172 25.881 1.00 93.62 252 LEU A O 1
ATOM 1916 N N . THR A 1 253 ? -3.472 0.886 27.697 1.00 93.50 253 THR A N 1
ATOM 1917 C CA . THR A 1 253 ? -3.320 1.998 28.640 1.00 93.50 253 THR A CA 1
ATOM 1918 C C . THR A 1 253 ? -1.906 2.005 29.222 1.00 93.50 253 THR A C 1
ATOM 1920 O O . THR A 1 253 ? -1.363 0.939 29.508 1.00 93.50 253 THR A O 1
ATOM 1923 N N . ASP A 1 254 ? -1.322 3.186 29.443 1.00 91.56 254 ASP A N 1
ATOM 1924 C CA . ASP A 1 254 ? 0.042 3.333 29.997 1.00 91.56 254 ASP A CA 1
ATOM 1925 C C . ASP A 1 254 ? 0.175 2.896 31.466 1.00 91.56 254 ASP A C 1
ATOM 1927 O O . ASP A 1 254 ? 1.272 2.802 32.019 1.00 91.56 254 ASP A O 1
ATOM 1931 N N . SER A 1 255 ? -0.954 2.674 32.139 1.00 89.50 255 SER A N 1
ATOM 1932 C CA . SER A 1 255 ? -1.025 2.355 33.559 1.00 89.50 255 SER A CA 1
ATOM 1933 C C . SER A 1 255 ? -1.476 0.918 33.794 1.00 89.50 255 SER A C 1
ATOM 1935 O O . SER A 1 255 ? -2.368 0.396 33.131 1.00 89.50 255 SER A O 1
ATOM 1937 N N . MET A 1 256 ? -0.911 0.294 34.829 1.00 86.38 256 MET A N 1
ATOM 1938 C CA . MET A 1 256 ? -1.401 -0.987 35.347 1.00 86.38 256 MET A CA 1
ATOM 1939 C C . MET A 1 256 ? -2.580 -0.826 36.320 1.00 86.38 256 MET A C 1
ATOM 1941 O O . MET A 1 256 ? -3.217 -1.815 36.674 1.00 86.38 256 MET A O 1
ATOM 1945 N N . GLN A 1 257 ? -2.857 0.396 36.788 1.00 88.00 257 GLN A N 1
ATOM 1946 C CA . GLN A 1 257 ? -3.914 0.698 37.759 1.00 88.00 257 GLN A CA 1
ATOM 1947 C C . GLN A 1 257 ? -5.163 1.326 37.124 1.00 88.00 257 GLN A C 1
ATOM 1949 O O . GLN A 1 257 ? -6.230 1.290 37.736 1.00 88.00 257 GLN A O 1
ATOM 1954 N N . ILE A 1 258 ? -5.035 1.906 35.929 1.00 88.62 258 ILE A N 1
ATOM 1955 C CA . ILE A 1 258 ? -6.136 2.379 35.083 1.00 88.62 258 ILE A CA 1
ATOM 1956 C C . ILE A 1 258 ? -6.063 1.539 33.813 1.00 88.62 258 ILE A C 1
ATOM 1958 O O . ILE A 1 258 ? -5.175 1.752 32.997 1.00 88.62 258 ILE A O 1
ATOM 1962 N N . VAL A 1 259 ? -6.950 0.556 33.670 1.00 91.56 259 VAL A N 1
ATOM 1963 C CA . VAL A 1 259 ? -6.915 -0.407 32.559 1.00 91.56 259 VAL A CA 1
ATOM 1964 C C . VAL A 1 259 ? -8.207 -0.364 31.763 1.00 91.56 259 VAL A C 1
ATOM 1966 O O . VAL A 1 259 ? -9.284 -0.140 32.310 1.00 91.56 259 VAL A O 1
ATOM 1969 N N . THR A 1 260 ? -8.106 -0.619 30.467 1.00 91.31 260 THR A N 1
ATOM 1970 C CA . THR A 1 260 ? -9.249 -0.758 29.560 1.00 91.31 260 THR A CA 1
ATOM 1971 C C . THR A 1 260 ? -9.449 -2.224 29.177 1.00 91.31 260 THR A C 1
ATOM 1973 O O . THR A 1 260 ? -8.533 -3.045 29.299 1.00 91.31 260 THR A O 1
ATOM 1976 N N . SER A 1 261 ? -10.650 -2.587 28.717 1.00 90.75 261 SER A N 1
ATOM 1977 C CA . SER A 1 261 ? -10.790 -3.799 27.900 1.00 90.75 261 SER A CA 1
ATOM 1978 C C . SER A 1 261 ? -9.834 -3.711 26.702 1.00 90.75 261 SER A C 1
ATOM 1980 O O . SER A 1 261 ? -9.551 -2.623 26.218 1.00 90.75 261 SER A O 1
ATOM 1982 N N . ARG A 1 262 ? -9.268 -4.837 26.263 1.00 89.94 262 ARG A N 1
ATOM 1983 C CA . ARG A 1 262 ? -8.123 -4.798 25.337 1.00 89.94 262 ARG A CA 1
ATOM 1984 C C . ARG A 1 262 ? -8.515 -4.754 23.874 1.00 89.94 262 ARG A C 1
ATOM 1986 O O . ARG A 1 262 ? -7.903 -4.012 23.123 1.00 89.94 262 ARG A O 1
ATOM 1993 N N . THR A 1 263 ? -9.520 -5.530 23.501 1.00 93.75 263 THR A N 1
ATOM 1994 C CA . THR A 1 263 ? -9.903 -5.747 22.108 1.00 93.75 263 THR A CA 1
ATOM 1995 C C . THR A 1 263 ? -11.411 -5.862 22.032 1.00 93.75 263 THR A C 1
ATOM 1997 O O . THR A 1 263 ? -12.034 -6.397 22.957 1.00 93.75 263 THR A O 1
ATOM 2000 N N . ALA A 1 264 ? -11.989 -5.358 20.953 1.00 93.81 264 ALA A N 1
ATOM 2001 C CA . ALA A 1 264 ? -13.384 -5.561 20.626 1.00 93.81 264 ALA A CA 1
ATOM 2002 C C . ALA A 1 264 ? -13.565 -5.597 19.106 1.00 93.81 264 ALA A C 1
ATOM 2004 O O . ALA A 1 264 ? -13.036 -4.737 18.403 1.00 93.81 264 ALA A O 1
ATOM 2005 N N . ASP A 1 265 ? -14.312 -6.586 18.626 1.00 93.94 265 ASP A N 1
ATOM 2006 C CA . ASP A 1 265 ? -14.662 -6.722 17.213 1.00 93.94 265 ASP A CA 1
ATOM 2007 C C . ASP A 1 265 ? -15.842 -5.801 16.880 1.00 93.94 265 ASP A C 1
ATOM 2009 O O . ASP A 1 265 ? -16.744 -5.609 17.705 1.00 93.94 265 ASP A O 1
ATOM 2013 N N . ILE A 1 266 ? -15.828 -5.213 15.686 1.00 94.00 266 ILE A N 1
ATOM 2014 C CA . ILE A 1 266 ? -16.887 -4.326 15.210 1.00 94.00 266 ILE A CA 1
ATOM 2015 C C . ILE A 1 266 ? -17.105 -4.501 13.708 1.00 94.00 266 ILE A C 1
ATOM 2017 O O . ILE A 1 266 ? -16.157 -4.496 12.922 1.00 94.00 266 ILE A O 1
ATOM 2021 N N . ASP A 1 267 ? -18.377 -4.599 13.329 1.00 93.12 267 ASP A N 1
ATOM 2022 C CA . ASP A 1 267 ? -18.812 -4.526 11.940 1.00 93.12 267 ASP A CA 1
ATOM 2023 C C . ASP A 1 267 ? -19.356 -3.127 11.662 1.00 93.12 267 ASP A C 1
ATOM 2025 O O . ASP A 1 267 ? -20.185 -2.605 12.414 1.00 93.12 267 ASP A O 1
ATOM 2029 N N . ILE A 1 268 ? -18.874 -2.517 10.585 1.00 92.56 268 ILE A N 1
ATOM 2030 C CA . ILE A 1 268 ? -19.208 -1.147 10.207 1.00 92.56 268 ILE A CA 1
ATOM 2031 C C . ILE A 1 268 ? -19.812 -1.193 8.801 1.00 92.56 268 ILE A C 1
ATOM 2033 O O . ILE A 1 268 ? -19.102 -1.572 7.863 1.00 92.56 268 ILE A O 1
ATOM 2037 N N . PRO A 1 269 ? -21.097 -0.832 8.627 1.00 90.12 269 PRO A N 1
ATOM 2038 C CA . PRO A 1 269 ? -21.725 -0.780 7.309 1.00 90.12 269 PRO A CA 1
ATOM 2039 C C . PRO A 1 269 ? -21.005 0.183 6.356 1.00 90.12 269 PRO A C 1
ATOM 2041 O O . PRO A 1 269 ? -20.206 1.022 6.781 1.00 90.12 269 PRO A O 1
ATOM 2044 N N . SER A 1 270 ? -21.292 0.075 5.059 1.00 86.69 270 SER A N 1
ATOM 2045 C CA . SER A 1 270 ? -20.778 1.002 4.043 1.00 86.69 270 SER A CA 1
ATOM 2046 C C . SER A 1 270 ? -21.155 2.450 4.365 1.00 86.69 270 SER A C 1
ATOM 2048 O O . SER A 1 270 ? -22.308 2.716 4.713 1.00 86.69 270 SER A O 1
ATOM 2050 N N . HIS A 1 271 ? -20.218 3.386 4.201 1.00 87.81 271 HIS A N 1
ATOM 2051 C CA . HIS A 1 271 ? -20.440 4.826 4.404 1.00 87.81 271 HIS A CA 1
ATOM 2052 C C . HIS A 1 271 ? -21.071 5.197 5.762 1.00 87.81 271 HIS A C 1
ATOM 2054 O O . HIS A 1 271 ? -21.849 6.153 5.858 1.00 87.81 271 HIS A O 1
ATOM 2060 N N . SER A 1 272 ? -20.777 4.428 6.809 1.00 89.00 272 SER A N 1
ATOM 2061 C CA . SER A 1 272 ? -21.433 4.549 8.108 1.00 89.00 272 SER A CA 1
ATOM 2062 C C . SER A 1 272 ? -20.442 4.573 9.266 1.00 89.00 272 SER A C 1
ATOM 2064 O O . SER A 1 272 ? -19.262 4.254 9.117 1.00 89.00 272 SER A O 1
ATOM 2066 N N . ASP A 1 273 ? -20.966 4.913 10.439 1.00 93.88 273 ASP A N 1
ATOM 2067 C CA . ASP A 1 273 ? -20.237 4.938 11.697 1.00 93.88 273 ASP A CA 1
ATOM 2068 C C . ASP A 1 273 ? -20.789 3.853 12.620 1.00 93.88 273 ASP A C 1
ATOM 2070 O O . ASP A 1 273 ? -22.004 3.690 12.766 1.00 93.88 273 ASP A O 1
ATOM 2074 N N . ALA A 1 274 ? -19.900 3.155 13.319 1.00 94.19 274 ALA A N 1
ATOM 2075 C CA . ALA A 1 274 ? -20.274 2.220 14.368 1.00 94.19 274 ALA A CA 1
ATOM 2076 C C . ALA A 1 274 ? -19.513 2.532 15.657 1.00 94.19 274 ALA A C 1
ATOM 2078 O O . ALA A 1 274 ? -18.395 3.050 15.650 1.00 94.19 274 ALA A O 1
ATOM 2079 N N . GLN A 1 275 ? -20.138 2.231 16.795 1.00 95.38 275 GLN A N 1
ATOM 2080 C CA . GLN A 1 275 ? -19.576 2.530 18.105 1.00 95.38 275 GLN A CA 1
ATOM 2081 C C . GLN A 1 275 ? -19.326 1.255 18.899 1.00 95.38 275 GLN A C 1
ATOM 2083 O O . GLN A 1 275 ? -20.222 0.437 19.097 1.00 95.38 275 GLN A O 1
ATOM 2088 N N . VAL A 1 276 ? -18.119 1.150 19.445 1.00 95.12 276 VAL A N 1
ATOM 2089 C CA . VAL A 1 276 ? -17.744 0.128 20.417 1.00 95.12 276 VAL A CA 1
ATOM 2090 C C . VAL A 1 276 ? -17.458 0.779 21.760 1.00 95.12 276 VAL A C 1
ATOM 2092 O O . VAL A 1 276 ? -16.916 1.877 21.834 1.00 95.12 276 VAL A O 1
ATOM 2095 N N . THR A 1 277 ? -17.856 0.137 22.855 1.00 94.62 277 THR A N 1
ATOM 2096 C CA . THR A 1 277 ? -17.654 0.693 24.197 1.00 94.62 277 THR A CA 1
ATOM 2097 C C . THR A 1 277 ? -16.653 -0.132 24.982 1.00 94.62 277 THR A C 1
ATOM 2099 O O . THR A 1 277 ? -16.919 -1.276 25.348 1.00 94.62 277 THR A O 1
ATOM 2102 N N . PHE A 1 278 ? -15.531 0.489 25.320 1.00 94.5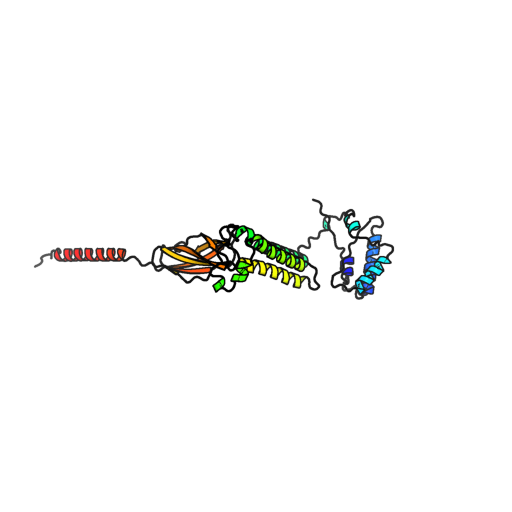6 278 PHE A N 1
ATOM 2103 C CA . PHE A 1 278 ? -14.530 -0.069 26.211 1.00 94.56 278 PHE A CA 1
ATOM 2104 C C . PHE A 1 278 ? -14.915 0.159 27.671 1.00 94.56 278 PHE A C 1
ATOM 2106 O O . PHE A 1 278 ? -15.438 1.210 28.046 1.00 94.56 278 PHE A O 1
ATOM 2113 N N . THR A 1 279 ? -14.644 -0.827 28.522 1.00 93.38 279 THR A N 1
ATOM 2114 C CA . THR A 1 279 ? -14.805 -0.664 29.972 1.00 93.38 279 THR A CA 1
ATOM 2115 C C . THR A 1 279 ? -13.472 -0.253 30.574 1.00 93.38 279 THR A C 1
ATOM 2117 O O . THR A 1 279 ? -12.497 -0.994 30.468 1.00 93.38 279 THR A O 1
ATOM 2120 N N . ILE A 1 280 ? -13.440 0.904 31.228 1.00 92.69 280 ILE A N 1
ATOM 2121 C CA . ILE A 1 280 ? -12.312 1.348 32.044 1.00 92.69 280 ILE A CA 1
ATOM 2122 C C . ILE A 1 280 ? -12.507 0.783 33.450 1.00 92.69 280 ILE A C 1
ATOM 2124 O O . ILE A 1 280 ? -13.590 0.920 34.020 1.00 92.69 280 ILE A O 1
ATOM 2128 N N . ARG A 1 281 ? -11.464 0.183 34.021 1.00 91.31 281 ARG A N 1
ATOM 2129 C CA . ARG A 1 281 ? -11.378 -0.177 35.438 1.00 91.31 281 ARG A CA 1
ATOM 2130 C C . ARG A 1 281 ? -10.266 0.610 36.103 1.00 91.31 281 ARG A C 1
ATOM 2132 O O . ARG A 1 281 ? -9.174 0.722 35.546 1.00 91.31 281 ARG A O 1
ATOM 2139 N N . VAL A 1 282 ? -10.546 1.130 37.291 1.00 90.06 282 VAL A N 1
ATOM 2140 C CA . VAL A 1 282 ? -9.627 2.010 38.003 1.00 90.06 282 VAL A CA 1
ATOM 2141 C C . VAL A 1 282 ? -9.449 1.588 39.454 1.00 90.06 282 VAL A C 1
ATOM 2143 O O . VAL A 1 282 ? -10.413 1.516 40.208 1.00 90.06 282 VAL A O 1
ATOM 2146 N N . SER A 1 283 ? -8.192 1.390 39.849 1.00 86.75 283 SER A N 1
ATOM 2147 C CA . SER A 1 283 ? -7.801 1.003 41.211 1.00 86.75 283 SER A CA 1
ATOM 2148 C C . SER A 1 283 ? -7.214 2.152 42.039 1.00 86.75 283 SER A C 1
ATOM 2150 O O . SER A 1 283 ? -7.024 1.997 43.241 1.00 86.75 283 SER A O 1
ATOM 2152 N N . THR A 1 284 ? -6.888 3.299 41.430 1.00 83.94 284 THR A N 1
ATOM 2153 C CA . THR A 1 284 ? -6.334 4.480 42.125 1.00 83.94 284 THR A CA 1
ATOM 2154 C C . THR A 1 284 ? -6.748 5.790 41.450 1.00 83.94 284 THR A C 1
ATOM 2156 O O . THR A 1 284 ? -7.044 5.819 40.256 1.00 83.94 284 THR A O 1
ATOM 2159 N N . SER A 1 285 ? -6.735 6.897 42.196 1.00 85.06 285 SER A N 1
ATOM 2160 C CA . SER A 1 285 ? -6.739 8.238 41.597 1.00 85.06 285 SER A CA 1
ATOM 2161 C C . SER A 1 285 ? -5.450 8.455 40.802 1.00 85.06 285 SER A C 1
ATOM 2163 O O . SER A 1 285 ? -4.381 8.017 41.233 1.00 85.06 285 SER A O 1
ATOM 2165 N N . GLY A 1 286 ? -5.541 9.129 39.658 1.00 87.88 286 GLY A N 1
ATOM 2166 C CA . GLY A 1 286 ? -4.408 9.356 38.761 1.00 87.88 286 GLY A CA 1
ATOM 2167 C C . GLY A 1 286 ? -4.844 9.704 37.340 1.00 87.88 286 GLY A C 1
ATOM 2168 O O . GLY A 1 286 ? -6.032 9.838 37.067 1.00 87.88 286 GLY A O 1
ATOM 2169 N N . SER A 1 287 ? -3.882 9.840 36.429 1.00 90.69 287 SER A N 1
ATOM 2170 C CA . SER A 1 287 ? -4.132 10.062 35.001 1.00 90.69 287 SER A CA 1
ATOM 2171 C C . SER A 1 287 ? -3.387 9.018 34.180 1.00 90.69 287 SER A C 1
ATOM 2173 O O . SER A 1 287 ? -2.285 8.617 34.552 1.00 90.69 287 SER A O 1
ATOM 2175 N N . SER A 1 288 ? -3.971 8.590 33.066 1.00 92.81 288 SER A N 1
ATOM 2176 C CA . SER A 1 288 ? -3.329 7.702 32.098 1.00 92.81 288 SER A CA 1
ATOM 2177 C C . SER A 1 288 ? -3.895 7.928 30.698 1.00 92.81 288 SER A C 1
ATOM 2179 O O . SER A 1 288 ? -4.996 8.458 30.566 1.00 92.81 288 SER A O 1
ATOM 2181 N N . THR A 1 289 ? -3.160 7.539 29.663 1.00 94.19 289 THR A N 1
ATOM 2182 C CA . THR A 1 289 ? -3.607 7.635 28.271 1.00 94.19 289 THR A CA 1
ATOM 2183 C C . THR A 1 289 ? -3.966 6.247 27.767 1.00 94.19 289 THR A C 1
ATOM 2185 O O . THR A 1 289 ? -3.222 5.292 27.990 1.00 94.19 289 THR A O 1
ATOM 2188 N N . ALA A 1 290 ? -5.124 6.124 27.120 1.00 93.69 290 ALA A N 1
ATOM 2189 C CA . ALA A 1 290 ? -5.484 4.946 26.347 1.00 93.69 290 ALA A CA 1
ATOM 2190 C C . ALA A 1 290 ? -5.145 5.180 24.871 1.00 93.69 290 ALA A C 1
ATOM 2192 O O . ALA A 1 290 ? -5.698 6.082 24.246 1.00 93.69 290 ALA A O 1
ATOM 2193 N N . HIS A 1 291 ? -4.251 4.354 24.341 1.00 95.38 291 HIS A N 1
ATOM 2194 C CA . HIS A 1 291 ? -3.876 4.272 22.939 1.00 95.38 291 HIS A CA 1
ATOM 2195 C C . HIS A 1 291 ? -4.822 3.310 22.227 1.00 95.38 291 HIS A C 1
ATOM 2197 O O . HIS A 1 291 ? -4.802 2.102 22.486 1.00 95.38 291 HIS A O 1
ATOM 2203 N N . VAL A 1 292 ? -5.659 3.849 21.346 1.00 95.31 292 VAL A N 1
ATOM 2204 C CA . VAL A 1 292 ? -6.663 3.098 20.594 1.00 95.31 292 VAL A CA 1
ATOM 2205 C C . VAL A 1 292 ? -6.208 2.944 19.148 1.00 95.31 292 VAL A C 1
ATOM 2207 O O . VAL A 1 292 ? -5.833 3.921 18.509 1.00 95.31 292 VAL A O 1
ATOM 2210 N N . SER A 1 293 ? -6.231 1.724 18.620 1.00 96.19 293 SER A N 1
ATOM 2211 C CA . SER A 1 293 ? -5.773 1.405 17.261 1.00 96.19 293 SER A CA 1
ATOM 2212 C C . SER A 1 293 ? -6.700 0.401 16.589 1.00 96.19 293 SER A C 1
ATOM 2214 O O . SER A 1 293 ? -7.366 -0.378 17.272 1.00 96.19 293 SER A O 1
ATOM 2216 N N . LEU A 1 294 ? -6.735 0.410 15.258 1.00 96.50 294 LEU A N 1
ATOM 2217 C CA . LEU A 1 294 ? -7.450 -0.593 14.473 1.00 96.50 294 LEU A CA 1
ATOM 2218 C C . LEU A 1 294 ? -6.510 -1.729 14.085 1.00 96.50 294 LEU A C 1
ATOM 2220 O O . LEU A 1 294 ? -5.356 -1.498 13.709 1.00 96.50 294 LEU A O 1
ATOM 2224 N N . THR A 1 295 ? -7.019 -2.954 14.137 1.00 96.12 295 THR A N 1
ATOM 2225 C CA . THR A 1 295 ? -6.403 -4.125 13.520 1.00 96.12 295 THR A CA 1
ATOM 2226 C C . THR A 1 295 ? -7.386 -4.845 12.614 1.00 96.12 295 THR A C 1
ATOM 2228 O O . THR A 1 295 ? -8.600 -4.774 12.798 1.00 96.12 295 THR A O 1
ATOM 2231 N N . ASP A 1 296 ? -6.859 -5.520 11.598 1.00 93.75 296 ASP A N 1
ATOM 2232 C CA . ASP A 1 296 ? -7.663 -6.427 10.778 1.00 93.75 296 ASP A CA 1
ATOM 2233 C C . ASP A 1 296 ? -8.029 -7.698 11.564 1.00 93.75 296 ASP A C 1
ATOM 2235 O O . ASP A 1 296 ? -7.633 -7.877 12.720 1.00 93.75 296 ASP A O 1
ATOM 2239 N N . ARG A 1 297 ? -8.748 -8.615 10.911 1.00 89.81 297 ARG A N 1
ATOM 2240 C CA . ARG A 1 297 ? -9.110 -9.926 11.475 1.00 89.81 297 ARG A CA 1
ATOM 2241 C C . ARG A 1 297 ? -7.910 -10.835 11.792 1.00 89.81 297 ARG A C 1
ATOM 2243 O O . ARG A 1 297 ? -8.072 -11.838 12.480 1.00 89.81 297 ARG A O 1
ATOM 2250 N N . GLU A 1 298 ? -6.716 -10.501 11.311 1.00 90.00 298 GLU A N 1
ATOM 2251 C CA . GLU A 1 298 ? -5.466 -11.234 11.550 1.00 90.00 298 GLU A CA 1
ATOM 2252 C C . GLU A 1 298 ? -4.593 -10.581 12.640 1.00 90.00 298 GLU A C 1
ATOM 225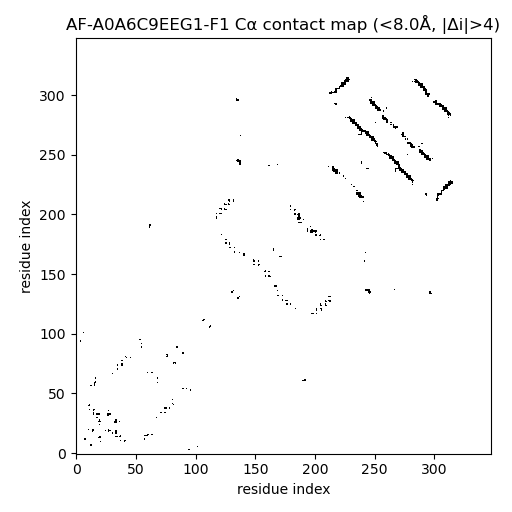4 O O . GLU A 1 298 ? -3.548 -11.121 13.004 1.00 90.00 298 GLU A O 1
ATOM 2259 N N . GLY A 1 299 ? -5.022 -9.442 13.198 1.00 90.62 299 GLY A N 1
ATOM 2260 C CA . GLY A 1 299 ? -4.312 -8.703 14.241 1.00 90.62 299 GLY A CA 1
ATOM 2261 C C . GLY A 1 299 ? -3.245 -7.725 13.734 1.00 90.62 299 GLY A C 1
ATOM 2262 O O . GLY A 1 299 ? -2.524 -7.142 14.545 1.00 90.62 299 GLY A O 1
ATOM 2263 N N . ASN A 1 300 ? -3.128 -7.497 12.425 1.00 93.38 300 ASN A N 1
ATOM 2264 C CA . ASN A 1 300 ? -2.200 -6.500 11.889 1.00 93.38 300 ASN A CA 1
ATOM 2265 C C . ASN A 1 300 ? -2.795 -5.098 12.058 1.00 93.38 300 ASN A C 1
ATOM 2267 O O . ASN A 1 300 ? -3.969 -4.882 11.761 1.00 93.38 300 ASN A O 1
ATOM 2271 N N . SER A 1 301 ? -2.011 -4.111 12.489 1.00 93.38 301 SER A N 1
ATOM 2272 C CA . SER A 1 301 ? -2.512 -2.739 12.661 1.00 93.38 301 SER A CA 1
ATOM 2273 C C . SER A 1 301 ? -2.706 -2.005 11.331 1.00 93.38 301 SER A C 1
ATOM 2275 O O . SER A 1 301 ? -2.010 -2.278 10.349 1.00 93.38 301 SER A O 1
ATOM 2277 N N . PHE A 1 302 ? -3.664 -1.080 11.273 1.00 94.62 302 PHE A N 1
ATOM 2278 C CA . PHE A 1 302 ? -3.853 -0.167 10.141 1.00 94.62 302 PHE A CA 1
ATOM 2279 C C . PHE A 1 302 ? -4.615 1.100 10.542 1.00 94.62 302 PHE A C 1
ATOM 2281 O O . PHE A 1 302 ? -5.093 1.209 11.668 1.00 94.62 302 PHE A O 1
ATOM 2288 N N . GLY A 1 303 ? -4.716 2.051 9.611 1.00 90.62 303 GLY A N 1
ATOM 2289 C CA . GLY A 1 303 ? -5.425 3.308 9.829 1.00 90.62 303 GLY A CA 1
ATOM 2290 C C . GLY A 1 303 ? -4.725 4.220 10.838 1.00 90.62 303 GLY A C 1
ATOM 2291 O O . GLY A 1 303 ? -3.507 4.156 11.035 1.00 90.62 303 GLY A O 1
ATOM 2292 N N . ASN A 1 304 ? -5.502 5.102 11.464 1.00 93.56 304 ASN A N 1
ATOM 2293 C CA . ASN A 1 304 ? -5.015 6.012 12.492 1.00 93.56 304 ASN A CA 1
ATOM 2294 C C . ASN A 1 304 ? -5.047 5.387 13.896 1.00 93.56 304 ASN A C 1
ATOM 2296 O O . ASN A 1 304 ? -5.890 4.549 14.212 1.00 93.56 304 ASN A O 1
ATOM 2300 N N . THR A 1 305 ? -4.161 5.881 14.760 1.00 93.44 305 THR A N 1
ATOM 2301 C CA . THR A 1 305 ? -4.209 5.657 16.211 1.00 93.44 305 THR A CA 1
ATOM 2302 C C . THR A 1 305 ? -4.819 6.886 16.878 1.00 93.44 305 THR A C 1
ATOM 2304 O O . THR A 1 305 ? -4.560 8.013 16.448 1.00 93.44 305 THR A O 1
ATOM 2307 N N . GLN A 1 306 ? -5.612 6.676 17.925 1.00 93.56 306 GLN A N 1
ATOM 2308 C CA . GLN A 1 306 ? -6.253 7.729 18.702 1.00 93.56 306 GLN A CA 1
ATOM 2309 C C . GLN A 1 306 ? -5.885 7.609 20.179 1.00 93.56 306 GLN A C 1
ATOM 2311 O O . GLN A 1 306 ? -6.078 6.563 20.796 1.00 93.56 306 GLN A O 1
ATOM 2316 N N . ASP A 1 307 ? -5.439 8.717 20.764 1.00 94.19 307 ASP A N 1
ATOM 2317 C CA . ASP A 1 307 ? -5.093 8.789 22.179 1.00 94.19 307 ASP A CA 1
ATOM 2318 C C . ASP A 1 307 ? -6.235 9.427 22.971 1.00 94.19 307 ASP A C 1
ATOM 2320 O O . ASP A 1 307 ? -6.712 10.514 22.643 1.00 94.19 307 ASP A O 1
ATOM 2324 N N . THR A 1 308 ? -6.669 8.754 24.035 1.00 91.56 308 THR A N 1
ATOM 2325 C CA . THR A 1 308 ? -7.731 9.232 24.929 1.00 91.56 308 THR A CA 1
ATOM 2326 C C . THR A 1 308 ? -7.176 9.425 26.332 1.00 91.56 308 THR A C 1
ATOM 2328 O O . THR A 1 308 ? -6.764 8.464 26.984 1.00 91.56 308 THR A O 1
ATOM 2331 N N . ALA A 1 309 ? -7.179 10.662 26.826 1.00 93.12 309 ALA A N 1
ATOM 2332 C CA . ALA A 1 309 ? -6.767 10.950 28.195 1.00 93.12 309 ALA A CA 1
ATOM 2333 C C . ALA A 1 309 ? -7.846 10.494 29.190 1.00 93.12 309 ALA A C 1
ATOM 2335 O O . ALA A 1 309 ? -9.006 10.899 29.093 1.00 93.12 309 ALA A O 1
ATOM 2336 N N . ILE A 1 310 ? -7.451 9.688 30.173 1.00 91.06 310 ILE A N 1
ATOM 2337 C CA . ILE A 1 310 ? -8.304 9.182 31.247 1.00 91.06 310 ILE A CA 1
ATOM 2338 C C . ILE A 1 310 ? -7.824 9.784 32.564 1.00 91.06 310 ILE A C 1
ATOM 2340 O O . ILE A 1 310 ? -6.709 9.519 33.011 1.00 91.06 310 ILE A O 1
ATOM 2344 N N . THR A 1 311 ? -8.680 10.567 33.216 1.00 90.50 311 THR A N 1
ATOM 2345 C CA . THR A 1 311 ? -8.420 11.118 34.552 1.00 90.50 311 THR A CA 1
ATOM 2346 C C . THR A 1 311 ? -9.331 10.453 35.571 1.00 90.50 311 THR A C 1
ATOM 2348 O O . THR A 1 311 ? -10.549 10.538 35.480 1.00 90.50 311 THR A O 1
ATOM 2351 N N . SER A 1 312 ? -8.742 9.807 36.568 1.00 86.50 312 SER A N 1
ATOM 2352 C CA . SER A 1 312 ? -9.440 9.201 37.693 1.00 86.50 312 SER A CA 1
ATOM 2353 C C . SER A 1 312 ? -9.347 10.081 38.926 1.00 86.50 312 SER A C 1
ATOM 2355 O O . SER A 1 312 ? -8.258 10.366 39.436 1.00 86.50 312 SER A O 1
ATOM 2357 N N . VAL A 1 313 ? -10.510 10.454 39.445 1.00 82.38 313 VAL A N 1
ATOM 2358 C CA . VAL A 1 313 ? -10.644 11.123 40.734 1.00 82.38 313 VAL A CA 1
ATOM 2359 C C . VAL A 1 313 ? -11.447 10.192 41.624 1.00 82.38 313 VAL A C 1
ATOM 2361 O O . VAL A 1 313 ? -12.663 10.334 41.766 1.00 82.38 313 VAL A O 1
ATOM 2364 N N . MET A 1 314 ? -10.773 9.195 42.197 1.00 71.12 314 MET A N 1
ATOM 2365 C CA . MET A 1 314 ? -11.421 8.284 43.127 1.00 71.12 314 MET A CA 1
ATOM 2366 C C . MET A 1 314 ? -11.820 9.079 44.369 1.00 71.12 314 MET A C 1
ATOM 2368 O O . MET A 1 314 ? -10.976 9.549 45.139 1.00 71.12 314 MET A O 1
ATOM 2372 N N . ARG A 1 315 ? -13.127 9.265 44.553 1.00 62.50 315 ARG A N 1
ATOM 2373 C CA . ARG A 1 315 ? -13.651 9.792 45.807 1.00 62.50 315 ARG A CA 1
ATOM 2374 C C . ARG A 1 315 ? -13.575 8.665 46.824 1.00 62.50 315 ARG A C 1
ATOM 2376 O O . ARG A 1 315 ? -14.240 7.644 46.665 1.00 62.50 315 ARG A O 1
ATOM 2383 N N . ILE A 1 316 ? -12.745 8.848 47.849 1.00 55.84 316 ILE A N 1
ATOM 2384 C CA . ILE A 1 316 ? -12.776 8.018 49.055 1.00 55.84 316 ILE A CA 1
ATOM 2385 C C . ILE A 1 316 ? -14.235 7.993 49.508 1.00 55.84 316 ILE A C 1
ATOM 2387 O O . ILE A 1 316 ? -14.816 9.050 49.749 1.00 55.84 316 ILE A O 1
ATOM 2391 N N . SER A 1 317 ? -14.855 6.812 49.513 1.00 53.09 317 SER A N 1
ATOM 2392 C CA . SER A 1 317 ? -16.289 6.723 49.754 1.00 53.09 317 SER A CA 1
ATOM 2393 C C . SER A 1 317 ? -16.616 7.248 51.149 1.00 53.09 317 SER A C 1
ATOM 2395 O O . SER A 1 317 ? -15.899 6.971 52.124 1.00 53.09 317 SER A O 1
ATOM 2397 N N . ASP A 1 318 ? -17.734 7.969 51.239 1.00 55.34 318 ASP A N 1
ATOM 2398 C CA . ASP A 1 318 ? -18.269 8.520 52.484 1.00 55.34 318 ASP A CA 1
ATOM 2399 C C . ASP A 1 318 ? -18.429 7.446 53.576 1.00 55.34 318 ASP A C 1
ATOM 2401 O O . ASP A 1 318 ? -18.441 7.775 54.756 1.00 55.34 318 ASP A O 1
ATOM 2405 N N . ALA A 1 319 ? -18.458 6.151 53.227 1.00 58.22 319 ALA A N 1
ATOM 2406 C CA . ALA A 1 319 ? -18.506 5.045 54.184 1.00 58.22 319 ALA A CA 1
ATOM 2407 C C . ALA A 1 319 ? -17.298 5.011 55.140 1.00 58.22 319 ALA A C 1
ATOM 2409 O O . ALA A 1 319 ? -17.475 4.795 56.337 1.00 58.22 319 ALA A O 1
ATOM 2410 N N . SER A 1 320 ? -16.081 5.281 54.659 1.00 61.00 320 SER A N 1
ATOM 2411 C CA . SER A 1 320 ? -14.909 5.420 55.541 1.00 61.00 320 SER A CA 1
ATOM 2412 C C . SER A 1 320 ? -14.976 6.686 56.404 1.00 61.00 320 SER A C 1
ATOM 2414 O O . SER A 1 320 ? -14.583 6.655 57.571 1.00 61.00 320 SER A O 1
ATOM 2416 N N . GLY A 1 321 ? -15.560 7.766 55.875 1.00 62.56 321 GLY A N 1
ATOM 2417 C CA . GLY A 1 321 ? -15.864 8.978 56.634 1.00 62.56 321 GLY A CA 1
ATOM 2418 C C . GLY A 1 321 ? -16.837 8.694 57.779 1.00 62.56 321 GLY A C 1
ATOM 2419 O O . GLY A 1 321 ? -16.570 9.071 58.917 1.00 62.56 321 GLY A O 1
ATOM 2420 N N . PHE A 1 322 ? -17.909 7.940 57.519 1.00 72.00 322 PHE A N 1
ATOM 2421 C CA . PHE A 1 322 ? -18.864 7.506 58.541 1.00 72.00 322 PHE A CA 1
ATOM 2422 C C . PHE A 1 322 ? -18.236 6.585 59.592 1.00 72.00 322 PHE A C 1
ATOM 2424 O O . PHE A 1 322 ? -18.590 6.690 60.764 1.00 72.00 322 PHE A O 1
ATOM 2431 N N . ILE A 1 323 ? -17.274 5.732 59.221 1.00 74.50 323 ILE A N 1
ATOM 2432 C CA . ILE A 1 323 ? -16.521 4.914 60.187 1.00 74.50 323 ILE A CA 1
ATOM 2433 C C . ILE A 1 323 ? -15.673 5.806 61.104 1.00 74.50 323 ILE A C 1
ATOM 2435 O O . ILE A 1 323 ? -15.702 5.631 62.322 1.00 74.50 323 ILE A O 1
ATOM 2439 N N . ILE A 1 324 ? -14.961 6.791 60.550 1.00 76.88 324 ILE A N 1
ATOM 2440 C CA . ILE A 1 324 ? -14.146 7.735 61.332 1.00 76.88 324 ILE A CA 1
ATOM 2441 C C . ILE A 1 324 ? -15.028 8.589 62.252 1.00 76.88 324 ILE A C 1
ATOM 2443 O O . ILE A 1 324 ? -14.715 8.745 63.432 1.00 76.88 324 ILE A O 1
ATOM 2447 N N . ILE A 1 325 ? -16.156 9.096 61.747 1.00 81.31 325 ILE A N 1
ATOM 2448 C CA . ILE A 1 325 ? -17.132 9.856 62.540 1.00 81.31 325 ILE A CA 1
ATOM 2449 C C . ILE A 1 325 ? -17.723 8.971 63.647 1.00 81.31 325 ILE A C 1
ATOM 2451 O O . ILE A 1 325 ? -17.801 9.401 64.796 1.00 81.31 325 ILE A O 1
ATOM 2455 N N . GLY A 1 326 ? -18.073 7.719 63.341 1.00 83.81 326 GLY A N 1
ATOM 2456 C CA . GLY A 1 326 ? -18.563 6.750 64.322 1.00 83.81 326 GLY A CA 1
ATOM 2457 C C . GLY A 1 326 ? -17.553 6.487 65.443 1.00 83.81 326 GLY A C 1
ATOM 2458 O O . GLY A 1 326 ? -17.912 6.541 66.621 1.00 83.81 326 GLY A O 1
ATOM 2459 N N . PHE A 1 327 ? -16.276 6.289 65.101 1.00 85.81 327 PHE A N 1
ATOM 2460 C CA . PHE A 1 327 ? -15.195 6.154 66.084 1.00 85.81 327 PHE A CA 1
ATOM 2461 C C . PHE A 1 327 ? -15.000 7.423 66.924 1.00 85.81 327 PHE A C 1
ATOM 2463 O O . PHE A 1 327 ? -14.821 7.325 68.139 1.00 85.81 327 PHE A O 1
ATOM 2470 N N . ALA A 1 328 ? -15.068 8.609 66.314 1.00 85.88 328 ALA A N 1
ATOM 2471 C CA . ALA A 1 328 ? -14.938 9.881 67.022 1.00 85.88 328 ALA A CA 1
ATOM 2472 C C . ALA A 1 328 ? -16.070 10.095 68.041 1.00 85.88 328 ALA A C 1
ATOM 2474 O O . ALA A 1 328 ? -15.811 10.497 69.176 1.00 85.88 328 ALA A O 1
ATOM 2475 N N . VAL A 1 329 ? -17.314 9.768 67.675 1.00 88.88 329 VAL A N 1
ATOM 2476 C CA . VAL A 1 329 ? -18.468 9.830 68.587 1.00 88.88 329 VAL A CA 1
ATOM 2477 C C . VAL A 1 329 ? -18.300 8.845 69.743 1.00 88.88 329 VAL A C 1
ATOM 2479 O O . VAL A 1 329 ? -18.508 9.211 70.900 1.00 88.88 329 VAL A O 1
ATOM 2482 N N . LEU A 1 330 ? -17.866 7.615 69.459 1.00 88.19 330 LEU A N 1
ATOM 2483 C CA . LEU A 1 330 ? -17.667 6.583 70.475 1.00 88.19 330 LEU A CA 1
ATOM 2484 C C . LEU A 1 330 ? -16.558 6.963 71.473 1.00 88.19 330 LEU A C 1
ATOM 2486 O O . LEU A 1 330 ? -16.743 6.833 72.683 1.00 88.19 330 LEU A O 1
ATOM 2490 N N . LEU A 1 331 ? -15.445 7.523 70.990 1.00 88.75 331 LEU A N 1
ATOM 2491 C CA . LEU A 1 331 ? -14.394 8.086 71.843 1.00 88.75 331 LEU A CA 1
ATOM 2492 C C . LEU A 1 331 ? -14.874 9.307 72.637 1.00 88.75 331 LEU A C 1
ATOM 2494 O O . LEU A 1 331 ? -14.492 9.453 73.797 1.00 88.75 331 LEU A O 1
ATOM 2498 N N . GLY A 1 332 ? -15.733 10.152 72.060 1.00 85.50 332 GLY A N 1
ATOM 2499 C CA . GLY A 1 332 ? -16.374 11.261 72.770 1.00 85.50 332 GLY A CA 1
ATOM 2500 C C . GLY A 1 332 ? -17.229 10.784 73.948 1.00 85.50 332 GLY A C 1
ATOM 2501 O O . GLY A 1 332 ? -17.107 11.309 75.055 1.00 85.50 332 GLY A O 1
ATOM 2502 N N . ILE A 1 333 ? -18.026 9.730 73.747 1.00 86.06 333 ILE A N 1
ATOM 2503 C CA . ILE A 1 333 ? -18.839 9.106 74.803 1.00 86.06 333 ILE A CA 1
ATOM 2504 C C . ILE A 1 333 ? -17.946 8.486 75.887 1.00 86.06 333 ILE A C 1
ATOM 2506 O O . ILE A 1 333 ? -18.185 8.706 77.074 1.00 86.06 333 ILE A O 1
ATOM 2510 N N . ILE A 1 334 ? -16.886 7.764 75.508 1.00 85.62 334 ILE A N 1
ATOM 2511 C CA . ILE A 1 334 ? -15.922 7.188 76.462 1.00 85.62 334 ILE A CA 1
ATOM 2512 C C . ILE A 1 334 ? -15.183 8.290 77.235 1.00 85.62 334 ILE A C 1
ATOM 2514 O O . ILE A 1 334 ? -14.962 8.158 78.439 1.00 85.62 334 ILE A O 1
ATOM 2518 N N . GLY A 1 335 ? -14.821 9.391 76.576 1.00 81.44 335 GLY A N 1
ATOM 2519 C CA . GLY A 1 335 ? -14.188 10.552 77.197 1.00 81.44 335 GLY A CA 1
ATOM 2520 C C . GLY A 1 335 ? -15.084 11.211 78.247 1.00 81.44 335 GLY A C 1
ATOM 2521 O O . GLY A 1 335 ? -14.625 11.469 79.361 1.00 81.44 335 GLY A O 1
ATOM 2522 N N . LEU A 1 336 ? -16.369 11.400 77.930 1.00 81.00 336 LEU A N 1
ATOM 2523 C CA . LEU A 1 336 ? -17.375 11.896 78.873 1.00 81.00 336 LEU A CA 1
ATOM 2524 C C . LEU A 1 336 ? -17.596 10.917 80.030 1.00 81.00 336 LEU A C 1
ATOM 2526 O O . LEU A 1 336 ? -17.589 11.325 81.189 1.00 81.00 336 LEU A O 1
ATOM 2530 N N . TRP A 1 337 ? -17.715 9.617 79.749 1.00 78.62 337 TRP A N 1
ATOM 2531 C CA . TRP A 1 337 ? -17.840 8.594 80.789 1.00 78.62 337 TRP A CA 1
ATOM 2532 C C . TRP A 1 337 ? -16.632 8.596 81.731 1.00 78.62 337 TRP A C 1
ATOM 2534 O O . TRP A 1 337 ? -16.806 8.590 82.950 1.00 78.62 337 TRP A O 1
ATOM 2544 N N . ARG A 1 338 ? -15.412 8.720 81.189 1.00 80.44 338 ARG A N 1
ATOM 2545 C CA . ARG A 1 338 ? -14.179 8.872 81.975 1.00 80.44 338 ARG A CA 1
ATOM 2546 C C . ARG A 1 338 ? -14.180 10.157 82.799 1.00 80.44 338 ARG A C 1
ATOM 2548 O O . ARG A 1 338 ? -13.671 10.142 83.912 1.00 80.44 338 ARG A O 1
ATOM 2555 N N . GLN A 1 339 ? -14.728 11.258 82.287 1.00 73.81 339 GLN A N 1
ATOM 2556 C CA . GLN A 1 339 ? -14.819 12.524 83.017 1.00 73.81 339 GLN A CA 1
ATOM 2557 C C . GLN A 1 339 ? -15.790 12.436 84.203 1.00 73.81 339 GLN A C 1
ATOM 2559 O O . GLN A 1 339 ? -15.479 12.961 85.269 1.00 73.81 339 GLN A O 1
ATOM 2564 N N . PHE A 1 340 ? -16.911 11.723 84.052 1.00 71.00 340 PHE A N 1
ATOM 2565 C CA . PHE A 1 340 ? -17.877 11.496 85.134 1.00 71.00 340 PHE A CA 1
ATOM 2566 C C . PHE A 1 340 ? -17.454 10.395 86.123 1.00 71.00 340 PHE A C 1
ATOM 2568 O O . PHE A 1 340 ? -17.798 10.478 87.297 1.00 71.00 340 PHE A O 1
ATOM 2575 N N . HIS A 1 341 ? -16.687 9.390 85.686 1.00 65.62 341 HIS A N 1
ATOM 2576 C CA . HIS A 1 341 ? -16.150 8.319 86.544 1.00 65.62 341 HIS A CA 1
ATOM 2577 C C . HIS A 1 341 ? -14.747 8.604 87.091 1.00 65.62 341 HIS A C 1
ATOM 2579 O O . HIS A 1 341 ? -14.165 7.764 87.784 1.00 65.62 341 HIS A O 1
ATOM 2585 N N . ARG A 1 342 ? -14.185 9.786 86.821 1.00 61.47 342 ARG A N 1
ATOM 2586 C CA . ARG A 1 342 ? -12.953 10.218 87.474 1.00 61.47 342 ARG A CA 1
ATOM 2587 C C . ARG A 1 342 ? -13.284 10.508 88.934 1.00 61.47 342 ARG A C 1
ATOM 2589 O O . ARG A 1 342 ? -13.795 11.577 89.258 1.00 61.47 342 ARG A O 1
ATOM 2596 N N . LYS A 1 343 ? -12.987 9.551 89.816 1.00 61.16 343 LYS A N 1
ATOM 2597 C CA . LYS A 1 343 ? -12.886 9.821 91.250 1.00 61.16 343 LYS A CA 1
ATOM 2598 C C . LYS A 1 343 ? -11.920 10.995 91.414 1.00 61.16 343 LYS A C 1
ATOM 2600 O O . LYS A 1 343 ? -10.769 10.910 90.990 1.00 61.16 343 LYS A O 1
ATOM 2605 N N . LYS A 1 344 ? -12.420 12.109 91.947 1.00 56.47 344 LYS A N 1
ATOM 2606 C CA . LYS A 1 344 ? -11.557 13.091 92.594 1.00 56.47 344 LYS A CA 1
ATOM 2607 C C . LYS A 1 344 ? -10.952 12.363 93.787 1.00 56.47 344 LYS A C 1
ATOM 2609 O O . LYS A 1 344 ? -11.711 11.797 94.574 1.00 56.47 344 LYS A O 1
ATOM 2614 N N . ASP A 1 345 ? -9.628 12.321 93.870 1.00 56.31 345 ASP A N 1
ATOM 2615 C CA . ASP A 1 345 ? -8.993 11.984 95.137 1.00 56.31 345 ASP A CA 1
ATOM 2616 C C . ASP A 1 345 ? -9.449 13.037 96.159 1.00 56.31 345 ASP A C 1
ATOM 2618 O O . ASP A 1 345 ? -9.353 14.235 95.866 1.00 56.31 345 ASP A O 1
ATOM 2622 N N . PRO A 1 346 ? -10.025 12.619 97.296 1.00 51.91 346 PRO A N 1
ATOM 2623 C CA . PRO A 1 346 ? -10.316 13.520 98.387 1.00 51.91 346 PRO A CA 1
ATOM 2624 C C . PRO A 1 346 ? -9.012 13.768 99.142 1.00 51.91 346 PRO A C 1
ATOM 2626 O O . PRO A 1 346 ? -8.599 12.953 99.958 1.00 51.91 346 PRO A O 1
ATOM 2629 N N . ASP A 1 347 ? -8.389 14.900 98.842 1.00 54.62 347 ASP A N 1
ATOM 2630 C CA . ASP A 1 347 ? -7.959 15.819 99.893 1.00 54.62 347 ASP A CA 1
ATOM 2631 C C . ASP A 1 347 ? -8.823 17.081 99.749 1.00 54.62 347 ASP A C 1
ATOM 2633 O O . ASP A 1 347 ? -8.415 18.079 99.158 1.00 54.62 347 ASP A O 1
ATOM 2637 N N . GLU A 1 348 ? -10.086 16.934 100.168 1.00 39.06 348 GLU A N 1
ATOM 2638 C CA . GLU A 1 348 ? -10.894 17.879 100.964 1.00 39.06 348 GLU A CA 1
ATOM 2639 C C . GLU A 1 348 ? -12.194 17.203 101.423 1.00 39.06 348 GLU A C 1
ATOM 2641 O O . GLU A 1 348 ? -12.928 16.652 100.563 1.00 39.06 348 GLU A O 1
#

Nearest PDB structures (foldseek):
  8jmw-assembly1_A  TM=7.319E-01  e=3.557E-07  Bacillus amyloliquefaciens
  6ysq-assembly2_D  TM=7.883E-01  e=1.095E-05  Homo sapiens
  7b2p-assembly1_B  TM=7.409E-01  e=2.272E-05  Homo sapiens
  7e1y-assembly1_H  TM=4.199E-01  e=1.294E-07  Staphylothermus marinus F1
  8cte-assembly1_X  TM=5.999E-01  e=1.624E-03  Homo sapiens

Foldseek 3Di:
DDDFDDADDLLLQCLLALHDPDPPPVLSVDLVSSLVSNLVVVVVVCVVPVPDDDDDDRDHAPPDDPVSVVSNVVSQVPRPSHDDDDVVVVVPDDGDDDPPVRCPVVCVVPVNVLVVVLVVLLVVLLVLLVCCVPWWFDPDPPVVVVDDQPPCCVVVVNSVVLVPDDPDVVVVSVVLNVVSVVLSVQLCPRDPCNNVSVVVSSVVSNCSSQVSLQLKAKDAFEAAEAADQKDKGKIKIFHQASGKTKKKKAKAKPDPFWGKDGIDIDIAGHRGMDIDIIMIGGDDFDKIKIWIFIGTNVRHTGHDIYIYIYGYDHDPDCVVVVVVVVVVVVVVVVVVVCVVPPPDDDPD

Secondary structure (DSSP, 8-state):
---------HHHHHHHTT--SSTT-GGGGSHHHHHHHHHHHHHHHHHT-TTS---------TTS-HHHHHHHHHHHHT-TT-----HHHHHTSPPP---GGG----TTSHHHHHHHHHHHHHHHHHHHHHHIIIIIB-----GGGTT---TTHHHHT-HHHHHHS-S-HHHHHHHHHHHHHHHHHHHHS--SSHHHHHHHHHHHHHHHHHHHHTTEEEPPPPPEEE-SSEEEEEEEEEE-SSS-EEEEEEEEES-SSEEE--EEEEEE-TTEEEEEEEEEEESSSEEEEEEEEEE-TTS-EEEEEEEEEEEE-----HHHHHHHHHHHHHHHHHHHHHHHS-PPP---

Solvent-accessible surface area (backbone atoms only — not comparable to full-atom values): 20169 Å² total; per-residue (Å²): 132,93,77,92,79,89,79,85,52,68,67,59,48,35,33,64,72,74,39,51,90,44,96,81,42,68,59,32,76,39,71,69,38,29,48,52,49,43,55,50,51,55,52,49,63,44,67,78,43,79,88,57,93,78,86,82,89,86,75,75,59,86,76,55,55,68,71,56,52,51,54,53,51,56,53,48,75,69,33,90,90,56,81,93,76,59,70,70,62,57,75,69,51,81,80,79,91,69,64,88,83,72,67,74,78,55,62,78,39,67,67,50,43,51,49,53,52,48,53,49,50,49,52,51,24,50,46,50,48,49,41,41,64,75,35,26,40,51,89,67,81,54,79,84,68,78,72,65,76,58,79,57,27,66,77,72,71,42,43,68,60,66,71,67,53,74,84,50,69,65,61,56,50,47,51,53,50,54,53,40,51,53,38,51,52,56,26,69,42,77,48,90,55,41,69,61,52,20,53,53,29,48,48,48,40,38,47,54,26,49,55,59,49,49,30,39,34,65,54,93,59,73,70,44,80,32,66,53,57,62,44,81,45,76,45,44,36,36,24,69,36,94,54,38,32,34,35,28,43,34,36,48,42,82,36,93,48,47,36,53,49,49,70,47,79,47,72,27,51,44,65,29,71,34,76,49,74,38,47,36,39,41,77,56,61,49,74,41,44,34,46,31,36,36,20,32,74,83,67,52,76,50,54,53,74,48,72,30,48,36,39,31,53,58,64,80,56,64,67,60,53,51,50,53,50,51,51,52,52,52,51,49,52,52,51,51,51,49,63,74,66,52,76,75,80,76,91,120

Organism: Escherichia coli (NCBI:txid562)

Sequence (348 aa):
GDVTVLKEQSTLGTLSKGQATSTDAQAESSDAGRLARLVAQSAFYQMEQPYTSRYLLMTFSRTTEASWIDQVMSAFEQASWLNLTDLKTMAKADPYNVSDSVNPDKADDANTANTRSALRQLADSRHDIMRMATSILRDEIDSDEVSSLDPQALARQDANDTASHSNDPTQWIGSFLALHDDMALRSMSGSPQPTATRKAMVKATKTLASDLLNGVRINPSESISVFSESAKMPITVSNDLPYAVSVQVNSLTDSMQIVTSRTADIDIPSHSDAQVTFTIRVSTSGSSTAHVSLTDREGNSFGNTQDTAITSVMRISDASGFIIIGFAVLLGIIGLWRQFHRKKDPDE

InterPro domains:
  IPR046112 Protein of unknown function DUF6049 [PF19516] (1-348)

Radius of gyration: 38.19 Å; Cα contacts (8 Å, |Δi|>4): 446; chains: 1; bounding box: 75×42×144 Å

pLDDT: mean 81.72, std 13.68, range [39.06, 96.56]